Protein AF-0000000065861671 (afdb_homodimer)

InterPro domains:
  IPR000701 Succinate dehydrogenase/fumarate reductase type B, transmembrane subunit [PF01127] (10-121)
  IPR014314 Succinate dehydrogenase, cytochrome b556 subunit [PIRSF000178] (5-124)
  IPR014314 Succinate dehydrogenase, cytochrome b556 subunit [PTHR10978] (10-122)
  IPR014314 Succinate dehydrogenase, cytochrome b556 subunit [TIGR02970] (10-124)
  IPR014314 Succinate dehydrogenase, cytochrome b556 subunit [cd03499] (12-124)
  IPR018495 Succinate dehydrogenase, cytochrome b subunit, conserved site [PS01001] (83-96)
  IPR034804 Fumarate reductase/succinate dehydrogenase, transmembrane subunit [G3DSA:1.20.1300.10] (5-124)
  IPR034804 Fumarate reductase/succinate dehydrogenase, transmembrane subunit [SSF81343] (6-124)

Foldseek 3Di:
DPVPVPVVPPPPPPDPPVPPPPPQLLVVLVVLLVVLVVVLVVVVVVVVVLVVVCVVPVVSVVCCVDPVNVVVVLVSQLSVQLNVLVVVVVVCVVVPPQPPSVSSNVSSVCSVVVSVVVSVVVVD/DPVPVVVVPPPPPPDPPVPPPPPQLLVVLVVLLVVLVVVLVVVVVVVVVLVVVCVVPVVSVVCCVDPVNVVVVLVSQLSVQLNVLVVVVVVCVVVPPQPPSVSSNVSSVCSVVVSVVVSVVVVD

Solvent-accessible surface area (backbone atoms only — not comparable to full-atom values): 13747 Å² total; per-residue (Å²): 132,74,77,65,68,63,67,65,64,66,62,54,78,71,70,74,77,71,62,73,78,61,78,48,66,57,59,56,51,51,52,51,40,36,51,41,49,42,50,45,54,54,53,50,51,50,49,54,50,50,55,58,52,27,68,79,38,65,67,56,58,54,49,58,72,38,66,70,50,41,51,49,52,51,51,50,43,30,44,51,37,32,42,40,43,44,24,52,54,48,50,41,43,74,74,73,41,59,78,49,68,68,47,39,53,52,53,44,49,48,27,58,53,49,15,52,50,52,34,51,59,70,75,103,132,75,75,67,70,64,67,65,64,67,63,54,78,70,68,73,77,73,62,74,77,62,77,48,67,59,59,55,52,51,52,50,40,36,52,40,48,40,52,45,53,55,52,48,52,50,48,53,50,50,56,58,51,27,68,79,38,64,68,56,58,54,49,59,72,37,67,70,49,41,51,49,49,51,51,50,44,30,45,52,36,32,42,39,42,46,23,53,53,49,50,41,43,74,73,73,41,58,79,49,71,68,46,40,52,51,53,45,48,47,25,58,54,49,14,52,51,52,34,52,58,71,74,103

Radius of gyration: 26.64 Å; Cα contacts (8 Å, |Δi|>4): 165; chains: 2; bounding box: 55×93×55 Å

Structure (mmCIF, N/CA/C/O backbone):
data_AF-0000000065861671-model_v1
#
loop_
_entity.id
_entity.type
_entity.pdbx_description
1 polymer 'Succinate dehydrogenase cytochrome b556 subunit'
#
loop_
_atom_site.group_PDB
_atom_site.id
_atom_site.type_symbol
_atom_site.label_atom_id
_atom_site.label_alt_id
_atom_site.label_comp_id
_atom_site.label_asym_id
_atom_site.label_entity_id
_atom_site.label_seq_id
_atom_site.pdbx_PDB_ins_code
_atom_site.Cartn_x
_atom_site.Cartn_y
_atom_site.Cartn_z
_atom_site.occupancy
_atom_site.B_iso_or_equiv
_atom_site.auth_seq_id
_atom_site.auth_comp_id
_atom_site.auth_asym_id
_atom_site.auth_atom_id
_atom_site.pdbx_PDB_model_num
ATOM 1 N N . MET A 1 1 ? -32.062 54.406 36.469 1 36.62 1 MET A N 1
ATOM 2 C CA . MET A 1 1 ? -31.094 54.5 35.375 1 36.62 1 MET A CA 1
ATOM 3 C C . MET A 1 1 ? -30.188 53.25 35.344 1 36.62 1 MET A C 1
ATOM 5 O O . MET A 1 1 ? -29.203 53.219 34.625 1 36.62 1 MET A O 1
ATOM 9 N N . THR A 1 2 ? -30.25 52.406 36.438 1 45.25 2 THR A N 1
ATOM 10 C CA . THR A 1 2 ? -29.234 51.406 36.719 1 45.25 2 THR A CA 1
ATOM 11 C C . THR A 1 2 ? -29.484 50.125 35.906 1 45.25 2 THR A C 1
ATOM 13 O O . THR A 1 2 ? -28.719 49.188 36 1 45.25 2 THR A O 1
ATOM 16 N N . LYS A 1 3 ? -30.75 49.906 35.406 1 50.34 3 LYS A N 1
ATOM 17 C CA . LYS A 1 3 ? -31.062 48.594 34.812 1 50.34 3 LYS A CA 1
ATOM 18 C C . LYS A 1 3 ? -30.328 48.438 33.469 1 50.34 3 LYS A C 1
ATOM 20 O O . LYS A 1 3 ? -30.422 47.375 32.812 1 50.34 3 LYS A O 1
ATOM 25 N N . THR A 1 4 ? -29.797 49.562 32.875 1 48.62 4 THR A N 1
ATOM 26 C CA . THR A 1 4 ? -29.391 49.438 31.484 1 48.62 4 THR A CA 1
ATOM 27 C C . THR A 1 4 ? -28.047 48.719 31.391 1 48.62 4 THR A C 1
ATOM 29 O O . THR A 1 4 ? -27.656 48.25 30.312 1 48.62 4 THR A O 1
ATOM 32 N N . LYS A 1 5 ? -27.141 48.875 32.438 1 48.44 5 LYS A N 1
ATOM 33 C CA . LYS A 1 5 ? -25.781 48.375 32.281 1 48.44 5 LYS A CA 1
ATOM 34 C C . LYS A 1 5 ? -25.75 46.844 32.406 1 48.44 5 LYS A C 1
ATOM 36 O O . LYS A 1 5 ? -24.719 46.219 32.125 1 48.44 5 LYS A O 1
ATOM 41 N N . GLN A 1 6 ? -26.719 46.25 33.156 1 48.09 6 GLN A N 1
ATOM 42 C CA . GLN A 1 6 ? -26.562 44.844 33.438 1 48.09 6 GLN A CA 1
ATOM 43 C C . GLN A 1 6 ? -26.812 44 32.188 1 48.09 6 GLN A C 1
ATOM 45 O O . GLN A 1 6 ? -26.297 42.875 32.094 1 48.09 6 GLN A O 1
ATOM 50 N N . GLU A 1 7 ? -27.703 44.469 31.281 1 46.22 7 GLU A N 1
ATOM 51 C CA . GLU A 1 7 ? -28.109 43.562 30.188 1 46.22 7 GLU A CA 1
ATOM 52 C C . GLU A 1 7 ? -27 43.406 29.172 1 46.22 7 GLU A C 1
ATOM 54 O O . GLU A 1 7 ? -27.078 42.531 28.281 1 46.22 7 GLU A O 1
ATOM 59 N N . ILE A 1 8 ? -26.094 44.406 29.094 1 43.69 8 ILE A N 1
ATOM 60 C CA . ILE A 1 8 ? -25.109 44.312 28.031 1 43.69 8 ILE A CA 1
ATOM 61 C C . ILE A 1 8 ? -24.141 43.188 28.328 1 43.69 8 ILE A C 1
ATOM 63 O O . ILE A 1 8 ? -23.422 42.719 27.422 1 43.69 8 ILE A O 1
ATOM 67 N N . TYR A 1 9 ? -23.844 43 29.656 1 45.91 9 TYR A N 1
ATOM 68 C CA . TYR A 1 9 ? -22.719 42.094 29.891 1 45.91 9 TYR A CA 1
ATOM 69 C C . TYR A 1 9 ? -23.047 40.688 29.453 1 45.91 9 TYR A C 1
ATOM 71 O O . TYR A 1 9 ? -22.141 39.875 29.281 1 45.91 9 TYR 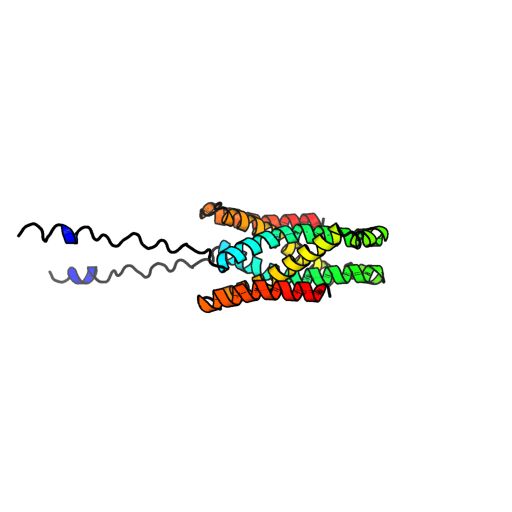A O 1
ATOM 79 N N . ASN A 1 10 ? -24.297 40.344 29.734 1 40.53 10 ASN A N 1
ATOM 80 C CA . ASN A 1 10 ? -24.406 38.875 29.656 1 40.53 10 ASN A CA 1
ATOM 81 C C . ASN A 1 10 ? -24.281 38.375 28.219 1 40.53 10 ASN A C 1
ATOM 83 O O . ASN A 1 10 ? -24.625 37.25 27.922 1 40.53 10 ASN A O 1
ATOM 87 N N . LYS A 1 11 ? -24.516 39.281 27.297 1 41.19 11 LYS A N 1
ATOM 88 C CA . LYS A 1 11 ? -24.547 38.594 26.016 1 41.19 11 LYS A CA 1
ATOM 89 C C . LYS A 1 11 ? -23.156 38.031 25.656 1 41.19 11 LYS A C 1
ATOM 91 O O . LYS A 1 11 ? -22.375 38.719 25 1 41.19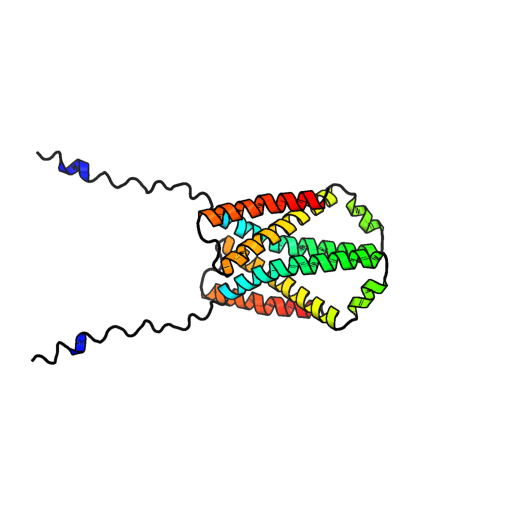 11 LYS A O 1
ATOM 96 N N . ARG A 1 12 ? -22.5 37.406 26.641 1 42.94 12 ARG A N 1
ATOM 97 C CA . ARG A 1 12 ? -21.328 36.719 26.109 1 42.94 12 ARG A CA 1
ATOM 98 C C . ARG A 1 12 ? -21.656 36 24.812 1 42.94 12 ARG A C 1
ATOM 100 O O . ARG A 1 12 ? -22.75 35.438 24.672 1 42.94 12 ARG A O 1
ATOM 107 N N . PRO A 1 13 ? -21.156 36.5 23.672 1 44.03 13 PRO A N 1
ATOM 108 C CA . PRO A 1 13 ? -21.406 35.656 22.484 1 44.03 13 PRO A CA 1
ATOM 109 C C . PRO A 1 13 ? -21.562 34.188 22.812 1 44.03 13 PRO A C 1
ATOM 111 O O . PRO A 1 13 ? -20.969 33.688 23.781 1 44.03 13 PRO A O 1
ATOM 114 N N . THR A 1 14 ? -22.828 33.594 22.828 1 40.28 14 THR A N 1
ATOM 115 C CA . THR A 1 14 ? -23.031 32.156 22.875 1 40.28 14 THR A CA 1
ATOM 116 C C . THR A 1 14 ? -21.812 31.422 22.344 1 40.28 14 THR A C 1
ATOM 118 O O . THR A 1 14 ? -20.984 32 21.625 1 40.28 14 THR A O 1
ATOM 121 N N . SER A 1 15 ? -21.453 30.312 23.062 1 40.16 15 SER A N 1
ATOM 122 C CA . SER A 1 15 ? -20.438 29.312 22.75 1 40.16 15 SER A CA 1
ATOM 123 C C . SER A 1 15 ? -20.25 29.156 21.25 1 40.16 15 SER A C 1
ATOM 125 O O . SER A 1 15 ? -21.188 29.344 20.484 1 40.16 15 SER A O 1
ATOM 127 N N . PRO A 1 16 ? -19.156 29.594 20.703 1 43.06 16 PRO A N 1
ATOM 128 C CA . PRO A 1 16 ? -19 29.188 19.312 1 43.06 16 PRO A CA 1
ATOM 129 C C . PRO A 1 16 ? -19.844 27.969 18.938 1 43.06 16 PRO A C 1
ATOM 131 O O . PRO A 1 16 ? -19.984 27.062 19.75 1 43.06 16 PRO A O 1
ATOM 134 N N . HIS A 1 17 ? -21.141 28.062 18.516 1 43.12 17 HIS A N 1
ATOM 135 C CA . HIS A 1 17 ? -21.766 26.922 17.891 1 43.12 17 HIS A CA 1
ATOM 136 C C . HIS A 1 17 ? -20.734 25.844 17.531 1 43.12 17 HIS A C 1
ATOM 138 O O . HIS A 1 17 ? -19.797 26.109 16.781 1 43.12 17 HIS A O 1
ATOM 144 N N . LEU A 1 18 ? -20.188 25.141 18.484 1 37.81 18 LEU A N 1
ATOM 145 C CA . LEU A 1 18 ? -19.484 23.906 18.219 1 37.81 18 LEU A CA 1
ATOM 146 C C . LEU A 1 18 ? -19.969 23.266 16.922 1 37.81 18 LEU A C 1
ATOM 148 O O . LEU A 1 18 ? -21.031 22.641 16.906 1 37.81 18 LEU A O 1
ATOM 152 N N . THR A 1 19 ? -20.234 23.984 15.891 1 38.94 19 THR A N 1
ATOM 153 C CA . THR A 1 19 ? -20.438 23.25 14.648 1 38.94 19 THR A CA 1
ATOM 154 C C . THR A 1 19 ? -19.828 21.859 14.727 1 38.94 19 THR A C 1
ATOM 156 O O . THR A 1 19 ? -18.672 21.719 15.141 1 38.94 19 THR A O 1
ATOM 159 N N . ILE A 1 20 ? -20.562 20.797 15 1 42.22 20 ILE A N 1
ATOM 160 C CA . ILE A 1 20 ? -20.234 19.391 14.859 1 42.22 20 ILE A CA 1
ATOM 161 C C . ILE A 1 20 ? -18.953 19.25 14.023 1 42.22 20 ILE A C 1
ATOM 163 O O . ILE A 1 20 ? -18.922 19.641 12.852 1 42.22 20 ILE A O 1
ATOM 167 N N . TYR A 1 21 ? -17.891 19.5 14.539 1 41.78 21 TYR A N 1
ATOM 168 C CA . TYR A 1 21 ? -16.672 19.094 13.852 1 41.78 21 TYR A CA 1
ATOM 169 C C . TYR A 1 21 ? -16.922 17.875 12.969 1 41.78 21 TYR A C 1
ATOM 171 O O . TYR A 1 21 ? -17.188 16.781 13.469 1 41.78 21 TYR A O 1
ATOM 179 N N . LYS A 1 22 ? -17.812 17.875 12.039 1 48.56 22 LYS A N 1
ATOM 180 C CA . LYS A 1 22 ? -17.906 16.844 11.016 1 48.56 22 LYS A CA 1
ATOM 181 C C . LYS A 1 22 ? -16.516 16.406 10.531 1 48.56 22 LYS A C 1
ATOM 183 O O . LYS A 1 22 ? -15.719 17.25 10.109 1 48.56 22 LYS A O 1
ATOM 188 N N . PRO A 1 23 ? -16.125 15.305 11.117 1 58.25 23 PRO A N 1
ATOM 189 C CA . PRO A 1 23 ? -14.852 14.844 10.562 1 58.25 23 PRO A CA 1
ATOM 190 C C . PRO A 1 23 ? -14.703 15.172 9.078 1 58.25 23 PRO A C 1
ATOM 192 O O . PRO A 1 23 ? -15.672 15.07 8.32 1 58.25 23 PRO A O 1
ATOM 195 N N . GLN A 1 24 ? -13.711 15.953 8.805 1 76.94 24 GLN A N 1
ATOM 196 C CA . GLN A 1 24 ? -13.398 16.281 7.418 1 76.94 24 GLN A CA 1
ATOM 197 C C . GLN A 1 24 ? -13.133 15.016 6.605 1 76.94 24 GLN A C 1
ATOM 199 O O . GLN A 1 24 ? -12.492 14.086 7.09 1 76.94 24 GLN A O 1
ATOM 204 N N . ILE A 1 25 ? -13.977 14.82 5.668 1 82.88 25 ILE A N 1
ATOM 205 C CA . ILE A 1 25 ? -13.82 13.68 4.766 1 82.88 25 ILE A CA 1
ATOM 206 C C . ILE A 1 25 ? -12.336 13.406 4.539 1 82.88 25 ILE A C 1
ATOM 208 O O . ILE A 1 25 ? -11.922 12.25 4.445 1 82.88 25 ILE A O 1
ATOM 212 N N . SER A 1 26 ? -11.516 14.398 4.613 1 87.62 26 SER A N 1
ATOM 213 C CA . SER A 1 26 ? -10.094 14.242 4.324 1 87.62 26 SER A CA 1
ATOM 214 C C . SER A 1 26 ? -9.383 13.484 5.438 1 87.62 26 SER A C 1
ATOM 216 O O . SER A 1 26 ? -8.547 12.617 5.172 1 87.62 26 SER A O 1
ATOM 218 N N . SER A 1 27 ? -9.734 13.82 6.695 1 88.75 27 SER A N 1
ATOM 219 C CA . SER A 1 27 ? -9.078 13.148 7.812 1 88.75 27 SER A CA 1
ATOM 220 C C . SER A 1 27 ? -9.445 11.672 7.863 1 88.75 27 SER A C 1
ATOM 222 O O . SER A 1 27 ? -8.578 10.82 8.102 1 88.75 27 SER A O 1
ATOM 224 N N . THR A 1 28 ? -10.68 11.398 7.617 1 92.56 28 THR A N 1
ATOM 225 C CA . THR A 1 28 ? -11.141 10.016 7.621 1 92.56 28 THR A CA 1
ATOM 226 C C . THR A 1 28 ? -10.461 9.211 6.516 1 92.56 28 THR A C 1
ATOM 228 O O . THR A 1 28 ? -9.984 8.102 6.75 1 92.56 28 THR A O 1
ATOM 231 N N . LEU A 1 29 ? -10.398 9.75 5.367 1 95.31 29 LEU A N 1
ATOM 232 C CA . LEU A 1 29 ? -9.781 9.07 4.234 1 95.31 29 LEU A CA 1
ATOM 233 C C . LEU A 1 29 ? -8.297 8.836 4.48 1 95.31 29 LEU A C 1
ATOM 235 O O . LEU A 1 29 ? -7.758 7.793 4.094 1 95.31 29 LEU A O 1
ATOM 239 N N . SER A 1 30 ? -7.66 9.758 5.145 1 94.44 30 SER A N 1
ATOM 240 C CA . SER A 1 30 ? -6.23 9.633 5.426 1 94.44 30 SER A CA 1
ATOM 241 C C . SER A 1 30 ? -5.957 8.508 6.418 1 94.44 30 SER A C 1
ATOM 243 O O . SER A 1 30 ? -5.012 7.738 6.25 1 94.44 30 SER A O 1
ATOM 245 N N . ILE A 1 31 ? -6.77 8.391 7.406 1 94.38 31 ILE A N 1
ATOM 246 C CA . ILE A 1 31 ? -6.633 7.324 8.398 1 94.38 31 ILE A CA 1
ATOM 247 C C . ILE A 1 31 ? -6.879 5.969 7.738 1 94.38 31 ILE A C 1
ATOM 249 O O . ILE A 1 31 ? -6.105 5.031 7.926 1 94.38 31 ILE A O 1
ATOM 253 N N . LEU A 1 32 ? -7.887 5.895 6.992 1 96.5 32 LEU A N 1
ATOM 254 C CA . LEU A 1 32 ? -8.219 4.652 6.297 1 96.5 32 LEU A CA 1
ATOM 255 C C . LEU A 1 32 ? -7.121 4.281 5.305 1 96.5 32 LEU A C 1
ATOM 257 O O . LEU A 1 32 ? -6.848 3.1 5.086 1 96.5 32 LEU A O 1
ATOM 261 N N . TYR A 1 33 ? -6.496 5.258 4.672 1 97.12 33 TYR A N 1
ATOM 262 C CA . TYR A 1 33 ? -5.387 5.023 3.756 1 97.12 33 TYR A CA 1
ATOM 263 C C . TYR A 1 33 ? -4.238 4.312 4.457 1 97.12 33 TYR A C 1
ATOM 265 O O . TYR A 1 33 ? -3.727 3.303 3.963 1 97.12 33 TYR A O 1
ATOM 273 N N . ARG A 1 34 ? -3.955 4.816 5.637 1 97 34 ARG A N 1
ATOM 274 C CA . ARG A 1 34 ? -2.867 4.219 6.41 1 97 34 ARG A CA 1
ATOM 275 C C . ARG A 1 34 ? -3.242 2.824 6.895 1 97 34 ARG A C 1
ATOM 277 O O . ARG A 1 34 ? -2.42 1.906 6.852 1 97 34 ARG A O 1
ATOM 284 N N . MET A 1 35 ? -4.453 2.631 7.309 1 97.12 35 MET A N 1
ATOM 285 C CA . MET A 1 35 ? -4.922 1.328 7.773 1 97.12 35 MET A CA 1
ATOM 286 C C . MET A 1 35 ? -4.941 0.317 6.629 1 97.12 35 MET A C 1
ATOM 288 O O . MET A 1 35 ? -4.512 -0.826 6.801 1 97.12 35 MET A O 1
ATOM 292 N N . THR A 1 36 ? -5.414 0.777 5.504 1 97.88 36 THR A N 1
ATOM 293 C CA . THR A 1 36 ? -5.445 -0.135 4.367 1 97.88 36 THR A CA 1
ATOM 294 C C . THR A 1 36 ? -4.031 -0.457 3.893 1 97.88 36 THR A C 1
ATOM 296 O O . THR A 1 36 ? -3.766 -1.565 3.422 1 97.88 36 THR A O 1
ATOM 299 N N . GLY A 1 37 ? -3.164 0.536 4.051 1 97.88 37 GLY A N 1
ATOM 300 C CA . GLY A 1 37 ? -1.78 0.252 3.711 1 97.88 37 GLY A CA 1
ATOM 301 C C . GLY A 1 37 ? -1.195 -0.903 4.504 1 97.88 37 GLY A C 1
ATOM 302 O O . GLY A 1 37 ? -0.62 -1.828 3.928 1 97.88 37 GLY A O 1
ATOM 303 N N . VAL A 1 38 ? -1.394 -0.899 5.762 1 98.19 38 VAL A N 1
ATOM 304 C CA . VAL A 1 38 ? -0.873 -1.951 6.629 1 98.19 38 VAL A CA 1
ATOM 305 C C . VAL A 1 38 ? -1.611 -3.26 6.355 1 98.19 38 VAL A C 1
ATOM 307 O O . VAL A 1 38 ? -0.991 -4.32 6.242 1 98.19 38 VAL A O 1
ATOM 310 N N . ALA A 1 39 ? -2.883 -3.219 6.266 1 98.25 39 ALA A N 1
ATOM 311 C CA . ALA A 1 39 ? -3.678 -4.41 5.977 1 98.25 39 ALA A CA 1
ATOM 312 C C . ALA A 1 39 ? -3.268 -5.039 4.648 1 98.25 39 ALA A C 1
ATOM 314 O O . ALA A 1 39 ? -3.16 -6.262 4.543 1 98.25 39 ALA A O 1
ATOM 315 N N . LEU A 1 40 ? -3.043 -4.227 3.646 1 98.69 40 LEU A N 1
ATOM 316 C CA . LEU A 1 40 ? -2.68 -4.711 2.318 1 98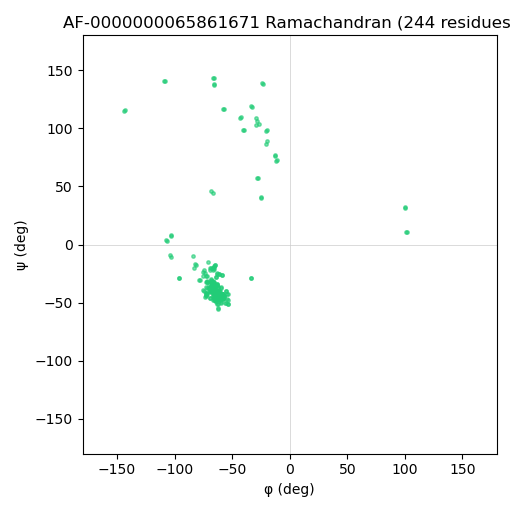.69 40 LEU A CA 1
ATOM 317 C C . LEU A 1 40 ? -1.307 -5.375 2.34 1 98.69 40 LEU A C 1
ATOM 319 O O . LEU A 1 40 ? -1.059 -6.32 1.587 1 98.69 40 LEU A O 1
ATOM 323 N N . PHE A 1 41 ? -0.45 -4.883 3.186 1 98.62 41 PHE A N 1
ATOM 324 C CA . PHE A 1 41 ? 0.834 -5.559 3.318 1 98.62 41 PHE A CA 1
ATOM 325 C C . PHE A 1 41 ? 0.637 -7.043 3.619 1 98.62 41 PHE A C 1
ATOM 327 O O . PHE A 1 41 ? 1.19 -7.898 2.928 1 98.62 41 PHE A O 1
ATOM 334 N N . PHE A 1 42 ? -0.147 -7.332 4.582 1 98.5 42 PHE A N 1
ATOM 335 C CA . PHE A 1 42 ? -0.34 -8.711 5 1 98.5 42 PHE A CA 1
ATOM 336 C C . PHE A 1 42 ? -1.185 -9.477 3.986 1 98.5 42 PHE A C 1
ATOM 338 O O . PHE A 1 42 ? -0.854 -10.602 3.615 1 98.5 42 PHE A O 1
ATOM 345 N N . ALA A 1 43 ? -2.221 -8.875 3.525 1 98.62 43 ALA A N 1
ATOM 346 C CA . ALA A 1 43 ? -3.131 -9.539 2.596 1 98.62 43 ALA A CA 1
ATOM 347 C C . ALA A 1 43 ? -2.412 -9.922 1.306 1 98.62 43 ALA A C 1
ATOM 349 O O . ALA A 1 43 ? -2.572 -11.039 0.811 1 98.62 43 ALA A O 1
ATOM 350 N N . VAL A 1 44 ? -1.66 -9.008 0.765 1 98.25 44 VAL A N 1
ATOM 351 C CA . VAL A 1 44 ? -0.968 -9.25 -0.497 1 98.25 44 VAL A CA 1
ATOM 352 C C . VAL A 1 44 ? 0.155 -10.266 -0.287 1 98.25 44 VAL A C 1
ATOM 354 O O . VAL A 1 44 ? 0.402 -11.109 -1.146 1 98.25 44 VAL A O 1
ATOM 357 N N . SER A 1 45 ? 0.837 -10.195 0.838 1 98.25 45 SER A N 1
ATOM 358 C CA . SER A 1 45 ? 1.853 -11.203 1.143 1 98.25 45 SER A CA 1
ATOM 359 C C . SER A 1 45 ? 1.254 -12.602 1.171 1 98.25 45 SER A C 1
ATOM 361 O O . SER A 1 45 ? 1.835 -13.539 0.624 1 98.25 45 SER A O 1
ATOM 363 N N . ILE A 1 46 ? 0.1 -12.711 1.772 1 97.94 46 ILE A N 1
ATOM 364 C CA . ILE A 1 46 ? -0.593 -13.992 1.838 1 97.94 46 ILE A CA 1
ATOM 365 C C . ILE A 1 46 ? -1.013 -14.43 0.435 1 97.94 46 ILE A C 1
ATOM 367 O O . ILE A 1 46 ? -0.876 -15.602 0.073 1 97.94 46 ILE A O 1
ATOM 371 N N . LEU A 1 47 ? -1.449 -13.531 -0.377 1 97.06 47 LEU A N 1
ATOM 372 C CA . LEU A 1 47 ? -1.876 -13.82 -1.741 1 97.06 47 LEU A CA 1
ATOM 373 C C . LEU A 1 47 ? -0.708 -14.328 -2.578 1 97.06 47 LEU A C 1
ATOM 375 O O . LEU A 1 47 ? -0.841 -15.32 -3.305 1 97.06 47 LEU A O 1
ATOM 379 N N . VAL A 1 48 ? 0.404 -13.633 -2.453 1 96.38 48 VAL A N 1
ATOM 380 C CA . VAL A 1 48 ? 1.594 -14.023 -3.203 1 96.38 48 VAL A CA 1
ATOM 381 C C . VAL A 1 48 ? 2.043 -15.422 -2.777 1 96.38 48 VAL A C 1
ATOM 383 O O . VAL A 1 48 ? 2.346 -16.266 -3.621 1 96.38 48 VAL A O 1
ATOM 386 N N . TRP A 1 49 ? 1.992 -15.648 -1.47 1 95.81 49 TRP A N 1
ATOM 387 C CA . TRP A 1 49 ? 2.344 -16.969 -0.949 1 95.81 49 TRP A CA 1
ATOM 388 C C . TRP A 1 49 ? 1.383 -18.031 -1.466 1 95.81 49 TRP A C 1
ATOM 390 O O . TRP A 1 49 ? 1.807 -19.109 -1.869 1 95.81 49 TRP A O 1
ATOM 400 N N . TRP A 1 50 ? 0.19 -17.688 -1.448 1 95.94 50 TRP A N 1
ATOM 401 C CA . TRP A 1 50 ? -0.855 -18.578 -1.936 1 95.94 50 TRP A CA 1
ATOM 402 C C . TRP A 1 50 ? -0.634 -18.922 -3.404 1 95.94 50 TRP A C 1
ATOM 404 O O . TRP A 1 50 ? -0.743 -20.094 -3.797 1 95.94 50 TRP A O 1
ATOM 414 N N . LEU A 1 51 ? -0.298 -18.031 -4.227 1 93.94 51 LEU A N 1
ATOM 415 C CA . LEU A 1 51 ? -0.068 -18.234 -5.652 1 93.94 51 LEU A CA 1
ATOM 416 C C . LEU A 1 51 ? 1.184 -19.078 -5.879 1 93.94 51 LEU A C 1
ATOM 418 O O . LEU A 1 51 ? 1.21 -19.938 -6.766 1 93.94 51 LEU A O 1
ATOM 422 N N . ILE A 1 52 ? 2.158 -18.859 -5.027 1 91.69 52 ILE A N 1
ATOM 423 C CA . ILE A 1 52 ? 3.375 -19.656 -5.133 1 91.69 52 ILE A CA 1
ATOM 424 C C . ILE A 1 52 ? 3.066 -21.125 -4.793 1 91.69 52 ILE A C 1
ATOM 426 O O . ILE A 1 52 ? 3.486 -22.031 -5.508 1 91.69 52 ILE A O 1
ATOM 430 N N . LEU A 1 53 ? 2.312 -21.344 -3.754 1 92.56 53 LEU A N 1
ATOM 431 C CA . LEU A 1 53 ? 1.939 -22.703 -3.342 1 92.56 53 LEU A CA 1
ATOM 432 C C . LEU A 1 53 ? 1.104 -23.391 -4.418 1 92.56 53 LEU A C 1
ATOM 434 O O . LEU A 1 53 ? 1.189 -24.609 -4.594 1 92.56 53 LEU A O 1
ATOM 438 N N . SER A 1 54 ? 0.328 -22.656 -5.094 1 91.44 54 SER A N 1
ATOM 439 C CA . SER A 1 54 ? -0.573 -23.219 -6.098 1 91.44 54 SER A CA 1
ATOM 440 C C . SER A 1 54 ? 0.203 -23.797 -7.273 1 91.44 54 SER A C 1
ATOM 442 O O . SER A 1 54 ? -0.344 -24.578 -8.062 1 91.44 54 SER A O 1
ATOM 444 N N . LYS A 1 55 ? 1.398 -23.406 -7.457 1 86.06 55 LYS A N 1
ATOM 445 C CA . LYS A 1 55 ? 2.25 -23.984 -8.492 1 86.06 55 LYS A CA 1
ATOM 446 C C . LYS A 1 55 ? 2.531 -25.453 -8.219 1 86.06 55 LYS A C 1
ATOM 448 O O . LYS A 1 55 ? 2.707 -26.25 -9.148 1 86.06 55 LYS A O 1
ATOM 453 N N . TYR A 1 56 ? 2.512 -25.797 -6.98 1 87.44 56 TYR A N 1
ATOM 454 C CA . TYR A 1 56 ? 2.867 -27.156 -6.586 1 87.44 56 TYR A CA 1
ATOM 455 C C . TYR A 1 56 ? 1.621 -28.016 -6.426 1 87.44 56 TYR A C 1
ATOM 457 O O . TYR A 1 56 ? 1.688 -29.234 -6.551 1 87.44 56 TYR A O 1
ATOM 465 N N . ASP A 1 57 ? 0.541 -27.422 -6.078 1 90 5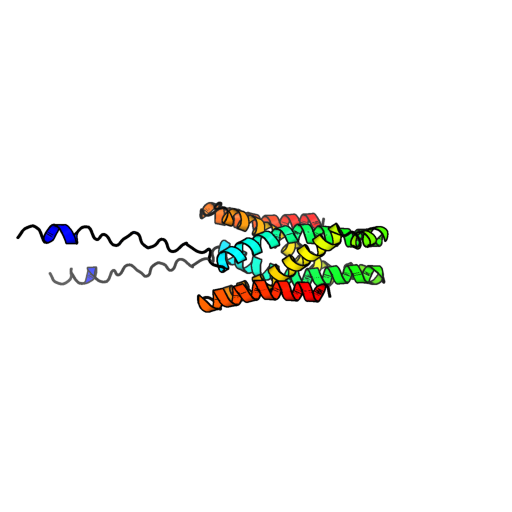7 ASP A N 1
ATOM 466 C CA . ASP A 1 57 ? -0.716 -28.141 -5.879 1 90 57 ASP A CA 1
ATOM 467 C C . ASP A 1 57 ? -1.904 -27.312 -6.348 1 90 57 ASP A C 1
ATOM 469 O O . ASP A 1 57 ? -2.246 -26.297 -5.723 1 90 57 ASP A O 1
ATOM 473 N N . ASN A 1 58 ? -2.6 -27.734 -7.336 1 86.31 58 ASN A N 1
ATOM 474 C CA . ASN A 1 58 ? -3.711 -27.016 -7.949 1 86.31 58 ASN A CA 1
ATOM 475 C C . ASN A 1 58 ? -4.891 -26.875 -6.992 1 86.31 58 ASN A C 1
ATOM 477 O O . ASN A 1 58 ? -5.785 -26.062 -7.211 1 86.31 58 ASN A O 1
ATOM 481 N N . ASN A 1 59 ? -4.871 -27.703 -6.016 1 89.5 59 ASN A N 1
ATOM 482 C CA . ASN A 1 59 ? -5.965 -27.641 -5.051 1 89.5 59 ASN A CA 1
ATOM 483 C C . ASN A 1 59 ? -6.023 -26.281 -4.352 1 89.5 59 ASN A C 1
ATOM 485 O O . ASN A 1 59 ? -7.09 -25.844 -3.914 1 89.5 59 ASN A O 1
ATOM 489 N N . TYR A 1 60 ? -4.891 -25.656 -4.305 1 89.25 60 TYR A N 1
ATOM 490 C CA . TYR A 1 60 ? -4.848 -24.359 -3.66 1 89.25 60 TYR A CA 1
ATOM 491 C C . TYR A 1 60 ? -5.676 -23.344 -4.441 1 89.25 60 TYR A C 1
ATOM 493 O O . TYR A 1 60 ? -6.293 -22.453 -3.852 1 89.25 60 TYR A O 1
ATOM 501 N N . LEU A 1 61 ? -5.746 -23.469 -5.727 1 87.81 61 LEU A N 1
ATOM 502 C CA . LEU A 1 61 ? -6.508 -22.531 -6.535 1 87.81 61 LEU A CA 1
ATOM 503 C C . LEU A 1 61 ? -8.008 -22.734 -6.34 1 87.81 61 LEU A C 1
ATOM 505 O O . LEU A 1 61 ? -8.789 -21.797 -6.512 1 87.81 61 LEU A O 1
ATOM 509 N N . GLN A 1 62 ? -8.352 -23.938 -6.004 1 90.31 62 GLN A N 1
ATOM 510 C CA . GLN A 1 62 ? -9.766 -24.25 -5.797 1 90.31 62 GLN A CA 1
ATOM 511 C C . GLN A 1 62 ? -10.32 -23.516 -4.586 1 90.31 62 GLN A C 1
ATOM 513 O O . GLN A 1 62 ? -11.531 -23.312 -4.48 1 90.31 62 GLN A O 1
ATOM 518 N N . LEU A 1 63 ? -9.453 -23.109 -3.693 1 90.81 63 LEU A N 1
ATOM 519 C CA . LEU A 1 63 ? -9.852 -22.344 -2.521 1 90.81 63 LEU A CA 1
ATOM 520 C C . LEU A 1 63 ? -10.555 -21.047 -2.932 1 90.81 63 LEU A C 1
ATOM 522 O O . LEU A 1 63 ? -11.375 -20.516 -2.182 1 90.81 63 LEU A O 1
ATOM 526 N N . ALA A 1 64 ? -10.25 -20.547 -4.105 1 90.69 64 ALA A N 1
ATOM 527 C CA . ALA A 1 64 ? -10.836 -19.297 -4.594 1 90.69 64 ALA A CA 1
ATOM 528 C C . ALA A 1 64 ? -12.336 -19.438 -4.809 1 90.69 64 ALA A C 1
ATOM 530 O O . ALA A 1 64 ? -13.055 -18.438 -4.926 1 90.69 64 ALA A O 1
ATOM 531 N N . GLU A 1 65 ? -12.797 -20.688 -4.891 1 92.12 65 GLU A N 1
ATOM 532 C CA . GLU A 1 65 ? -14.211 -20.953 -5.121 1 92.12 65 GLU A CA 1
ATOM 533 C C . GLU A 1 65 ? -15.016 -20.859 -3.822 1 92.12 65 GLU A C 1
ATOM 535 O O . GLU A 1 65 ? -16.234 -20.766 -3.848 1 92.12 65 GLU A O 1
ATOM 540 N N . CYS A 1 66 ? -14.32 -20.922 -2.76 1 95.5 66 CYS A N 1
ATOM 541 C CA . CYS A 1 66 ? -14.961 -20.781 -1.458 1 95.5 66 CYS A CA 1
ATOM 542 C C . CYS A 1 66 ? -15.523 -19.375 -1.283 1 95.5 66 CYS A C 1
ATOM 544 O O . CYS A 1 66 ? -14.852 -18.391 -1.577 1 95.5 66 CYS A O 1
ATOM 546 N N . CYS A 1 67 ? -16.688 -19.266 -0.747 1 96.44 67 CYS A N 1
ATOM 547 C CA . CYS A 1 67 ? -17.406 -18 -0.624 1 96.44 67 CYS A CA 1
ATOM 548 C C . CYS A 1 67 ? -16.641 -17.016 0.254 1 96.44 67 CYS A C 1
ATOM 550 O O . CYS A 1 67 ? -16.5 -15.844 -0.101 1 96.44 67 CYS A O 1
ATOM 552 N N . ILE A 1 68 ? -16.125 -17.5 1.307 1 97.12 68 ILE A N 1
ATOM 553 C CA . ILE A 1 68 ? -15.43 -16.641 2.254 1 97.12 68 ILE A CA 1
ATOM 554 C C . ILE A 1 68 ? -14.172 -16.062 1.601 1 97.12 68 ILE A C 1
ATOM 556 O O . ILE A 1 68 ? -13.828 -14.898 1.806 1 97.12 68 ILE A O 1
ATOM 560 N N . ILE A 1 69 ? -13.484 -16.922 0.86 1 97.06 69 ILE A N 1
ATOM 561 C CA . ILE A 1 69 ? -12.266 -16.469 0.196 1 97.06 69 ILE A CA 1
ATOM 562 C C . ILE A 1 69 ? -12.602 -15.453 -0.884 1 97.06 69 ILE A C 1
ATOM 564 O O . ILE A 1 69 ? -11.891 -14.461 -1.053 1 97.06 69 ILE A O 1
ATOM 568 N N . LYS A 1 70 ? -13.719 -15.633 -1.581 1 96.88 70 LYS A N 1
ATOM 569 C CA . LYS A 1 70 ? -14.156 -14.68 -2.6 1 96.88 70 LYS A CA 1
ATOM 570 C C . LYS A 1 70 ? -14.469 -13.32 -1.982 1 96.88 70 LYS A C 1
ATOM 572 O O . LYS A 1 70 ? -14.094 -12.281 -2.535 1 96.88 70 LYS A O 1
ATOM 577 N N . ILE A 1 71 ? -15.086 -13.32 -0.901 1 97.69 71 ILE A N 1
ATOM 578 C CA . ILE A 1 71 ? -15.414 -12.086 -0.199 1 97.69 71 ILE A CA 1
ATOM 579 C C . ILE A 1 71 ? -14.133 -11.375 0.227 1 97.69 71 ILE A C 1
ATOM 581 O O . ILE A 1 71 ? -14.016 -10.156 0.087 1 97.69 71 ILE A O 1
ATOM 585 N N . CYS A 1 72 ? -13.18 -12.141 0.712 1 98.06 72 CYS A N 1
ATOM 586 C CA . CYS A 1 72 ? -11.898 -11.586 1.119 1 98.06 72 CYS A CA 1
ATOM 587 C C . CYS A 1 72 ? -11.172 -10.969 -0.07 1 98.06 72 CYS A C 1
ATOM 589 O O . CYS A 1 72 ? -10.586 -9.891 0.046 1 98.06 72 CYS A O 1
ATOM 591 N N . LEU A 1 73 ? -11.273 -11.664 -1.178 1 98 73 LEU A N 1
ATOM 592 C CA . LEU A 1 73 ? -10.594 -11.172 -2.369 1 98 73 LEU A CA 1
ATOM 593 C C . LEU A 1 73 ? -11.242 -9.875 -2.863 1 98 73 LEU A C 1
ATOM 595 O O . LEU A 1 73 ? -10.555 -8.977 -3.342 1 98 73 LEU A O 1
ATOM 599 N N . VAL A 1 74 ? -12.555 -9.758 -2.752 1 98.06 74 VAL A N 1
ATOM 600 C CA . VAL A 1 74 ? -13.25 -8.531 -3.123 1 98.06 74 VAL A CA 1
ATOM 601 C C . VAL A 1 74 ? -12.836 -7.395 -2.189 1 98.06 74 VAL A C 1
ATOM 603 O O . VAL A 1 74 ? -12.555 -6.281 -2.641 1 98.06 74 VAL A O 1
ATOM 606 N N . ALA A 1 75 ? -12.766 -7.691 -0.934 1 98.38 75 ALA A N 1
ATOM 607 C CA . ALA A 1 75 ? -12.367 -6.699 0.057 1 98.38 75 ALA A CA 1
ATOM 608 C C . ALA A 1 75 ? -10.938 -6.227 -0.191 1 98.38 75 ALA A C 1
ATOM 610 O O . ALA A 1 75 ? -10.641 -5.031 -0.098 1 98.38 75 ALA A O 1
ATOM 611 N N . VAL A 1 76 ? -10.094 -7.152 -0.46 1 98.56 76 VAL A N 1
ATOM 612 C CA . VAL A 1 76 ? -8.703 -6.824 -0.747 1 98.56 76 VAL A CA 1
ATOM 613 C C . VAL A 1 76 ? -8.625 -5.969 -2.008 1 98.56 76 VAL A C 1
ATOM 615 O O . VAL A 1 76 ? -7.855 -5.004 -2.061 1 98.56 76 VAL A O 1
ATOM 618 N N . SER A 1 77 ? -9.43 -6.285 -3.014 1 98.56 77 SER A N 1
ATOM 619 C CA . SER A 1 77 ? -9.438 -5.508 -4.246 1 98.56 77 SER A CA 1
ATOM 620 C C . SER A 1 77 ? -9.938 -4.09 -4 1 98.56 77 SER A C 1
ATOM 622 O O . SER A 1 77 ? -9.398 -3.129 -4.562 1 98.56 77 SER A O 1
ATOM 624 N N . TYR A 1 78 ? -10.922 -3.975 -3.178 1 98.69 78 TYR A N 1
ATOM 625 C CA . TYR A 1 78 ? -11.414 -2.645 -2.836 1 98.69 78 TYR A CA 1
ATOM 626 C C . TYR A 1 78 ? -10.336 -1.829 -2.135 1 98.69 78 TYR A C 1
ATOM 628 O O . TYR A 1 78 ? -10.094 -0.671 -2.486 1 98.69 78 TYR A O 1
ATOM 636 N N . ALA A 1 79 ? -9.758 -2.396 -1.125 1 98.75 79 ALA A N 1
ATOM 637 C CA . ALA A 1 79 ? -8.68 -1.732 -0.395 1 98.75 79 ALA A CA 1
ATOM 638 C C . ALA A 1 79 ? -7.547 -1.328 -1.336 1 98.75 79 ALA A C 1
ATOM 640 O O . ALA A 1 79 ? -6.957 -0.256 -1.183 1 98.75 79 ALA A O 1
ATOM 641 N N . TRP A 1 80 ? -7.262 -2.207 -2.266 1 98.75 80 TRP A N 1
ATOM 642 C CA . TRP A 1 80 ? -6.211 -1.988 -3.252 1 98.75 80 TRP A CA 1
ATOM 643 C C . TRP A 1 80 ? -6.508 -0.758 -4.102 1 98.75 80 TRP A C 1
ATOM 645 O O . TRP A 1 80 ? -5.664 0.13 -4.238 1 98.75 80 TRP A O 1
ATOM 655 N N . PHE A 1 81 ? -7.691 -0.618 -4.605 1 98.81 81 PHE A N 1
ATOM 656 C CA . PHE A 1 81 ? -8.062 0.503 -5.457 1 98.81 81 PHE A CA 1
ATOM 657 C C . PHE A 1 81 ? -8.258 1.771 -4.633 1 98.81 81 PHE A C 1
ATOM 659 O O . PHE A 1 81 ? -7.941 2.869 -5.094 1 98.81 81 PHE A O 1
ATOM 666 N N . TYR A 1 82 ? -8.836 1.622 -3.48 1 98.75 82 TYR A N 1
ATOM 667 C CA . TYR A 1 82 ? -8.945 2.76 -2.574 1 98.75 82 TYR A CA 1
ATOM 668 C C . TYR A 1 82 ? -7.574 3.361 -2.287 1 98.75 82 TYR A C 1
ATOM 670 O O . TYR A 1 82 ? -7.402 4.582 -2.334 1 98.75 82 TYR A O 1
ATOM 678 N N . HIS A 1 83 ? -6.66 2.504 -1.921 1 98.62 83 HIS A N 1
ATOM 679 C CA . HIS A 1 83 ? -5.293 2.912 -1.609 1 98.62 83 HIS A CA 1
ATOM 680 C C . HIS A 1 83 ? -4.648 3.629 -2.791 1 98.62 83 HIS A C 1
ATOM 682 O O . HIS A 1 83 ? -3.99 4.656 -2.613 1 98.62 83 HIS A O 1
ATOM 688 N N . LEU A 1 84 ? -4.848 3.133 -3.979 1 98.5 84 LEU A N 1
ATOM 689 C CA . LEU A 1 84 ? -4.332 3.77 -5.184 1 98.5 84 LEU A CA 1
ATOM 690 C C . LEU A 1 84 ? -4.934 5.16 -5.367 1 98.5 84 LEU A C 1
ATOM 692 O O . LEU A 1 84 ? -4.203 6.141 -5.535 1 98.5 84 LEU A O 1
ATOM 696 N N . CYS A 1 85 ? -6.242 5.23 -5.379 1 98.44 85 CYS A N 1
ATOM 697 C CA . CYS A 1 85 ? -6.938 6.488 -5.613 1 98.44 85 CYS A CA 1
ATOM 698 C C . CYS A 1 85 ? -6.531 7.539 -4.586 1 98.44 85 CYS A C 1
ATOM 700 O O . CYS A 1 85 ? -6.254 8.688 -4.941 1 98.44 85 CYS A O 1
ATOM 702 N N . ASN A 1 86 ? -6.496 7.082 -3.389 1 97.88 86 ASN A N 1
ATOM 703 C CA . ASN A 1 86 ? -6.156 8.039 -2.336 1 97.88 86 ASN A CA 1
ATOM 704 C C . ASN A 1 86 ? -4.68 8.414 -2.377 1 97.88 86 ASN A C 1
ATOM 706 O O . ASN A 1 86 ? -4.316 9.547 -2.051 1 97.88 86 ASN A O 1
ATOM 710 N N . GLY A 1 87 ? -3.84 7.496 -2.695 1 97.19 87 GLY A N 1
ATOM 711 C CA . GLY A 1 87 ? -2.439 7.824 -2.908 1 97.19 87 GLY A CA 1
ATOM 712 C C . GLY A 1 87 ? -2.229 8.875 -3.98 1 97.19 87 GLY A C 1
ATOM 713 O O . GLY A 1 87 ? -1.432 9.805 -3.803 1 97.19 87 GLY A O 1
ATOM 714 N N . ILE A 1 88 ? -2.9 8.734 -5.031 1 97.56 88 ILE A N 1
ATOM 715 C CA . ILE A 1 88 ? -2.818 9.695 -6.125 1 97.56 88 ILE A CA 1
ATOM 716 C C . ILE A 1 88 ? -3.309 11.062 -5.648 1 97.56 88 ILE A C 1
ATOM 718 O O . ILE A 1 88 ? -2.672 12.086 -5.914 1 97.56 88 ILE A O 1
ATOM 722 N N . ARG A 1 89 ? -4.398 11.031 -4.996 1 96.62 89 ARG A N 1
ATOM 723 C CA . ARG A 1 89 ? -4.941 12.258 -4.418 1 96.62 89 ARG A CA 1
ATOM 724 C C . ARG A 1 89 ? -3.904 12.953 -3.541 1 96.62 89 ARG A C 1
ATOM 726 O O . ARG A 1 89 ? -3.697 14.164 -3.656 1 96.62 89 ARG A O 1
ATOM 733 N N . HIS A 1 90 ? -3.273 12.227 -2.699 1 95.25 90 HIS A N 1
ATOM 734 C CA . HIS A 1 90 ? -2.285 12.797 -1.788 1 95.25 90 HIS A CA 1
ATOM 735 C C . HIS A 1 90 ? -1.054 13.281 -2.543 1 95.25 90 HIS A C 1
ATOM 737 O O . HIS A 1 90 ? -0.431 14.273 -2.152 1 95.25 90 HIS A O 1
ATOM 743 N N . LEU A 1 91 ? -0.75 12.664 -3.547 1 95.56 91 LEU A N 1
ATOM 744 C CA . LEU A 1 91 ? 0.403 13.102 -4.328 1 95.56 91 LEU A CA 1
ATOM 745 C C . LEU A 1 91 ? 0.142 14.461 -4.973 1 95.56 91 LEU A C 1
ATOM 747 O O . LEU A 1 91 ? 1.06 15.273 -5.117 1 95.56 91 LEU A O 1
ATOM 751 N N . PHE A 1 92 ? -1.065 14.68 -5.387 1 95.12 92 PHE A N 1
ATOM 752 C CA . PHE A 1 92 ? -1.412 16 -5.887 1 95.12 92 PHE A CA 1
ATOM 753 C C . PHE A 1 92 ? -1.252 17.062 -4.797 1 95.12 92 PHE A C 1
ATOM 755 O O . PHE A 1 92 ? -0.796 18.172 -5.062 1 95.12 92 PHE A O 1
ATOM 762 N N . TRP A 1 93 ? -1.577 16.672 -3.576 1 93.06 93 TRP A N 1
ATOM 763 C CA . TRP A 1 93 ? -1.383 17.578 -2.451 1 93.06 93 TRP A CA 1
ATOM 764 C C . TRP A 1 93 ? 0.1 17.844 -2.221 1 93.06 93 TRP A C 1
ATOM 766 O O . TRP A 1 93 ? 0.491 18.984 -1.925 1 93.06 93 TRP A O 1
ATOM 776 N N . ASP A 1 94 ? 0.838 16.844 -2.354 1 91.94 94 ASP A N 1
ATOM 777 C CA . ASP A 1 94 ? 2.271 16.969 -2.111 1 91.94 94 ASP A CA 1
ATOM 778 C C . ASP A 1 94 ? 2.918 17.938 -3.092 1 91.94 94 ASP A C 1
ATOM 780 O O . ASP A 1 94 ? 3.945 18.547 -2.785 1 91.94 94 ASP A O 1
ATOM 784 N N . ILE A 1 95 ? 2.309 18.109 -4.207 1 93.12 95 ILE A N 1
ATOM 785 C CA . ILE A 1 95 ? 2.9 19.031 -5.172 1 93.12 95 ILE A CA 1
ATOM 786 C C . ILE A 1 95 ? 2.137 20.359 -5.16 1 93.12 95 ILE A C 1
ATOM 788 O O . ILE A 1 95 ? 2.271 21.172 -6.078 1 93.12 95 ILE A O 1
ATOM 792 N N . GLY A 1 96 ? 1.232 20.516 -4.238 1 90.19 96 GLY A N 1
ATOM 793 C CA . GLY A 1 96 ? 0.66 21.828 -3.965 1 90.19 96 GLY A CA 1
ATOM 794 C C . GLY A 1 96 ? -0.713 22.016 -4.578 1 90.19 96 GLY A C 1
ATOM 795 O O . GLY A 1 96 ? -1.194 23.141 -4.695 1 90.19 96 GLY A O 1
ATOM 796 N N . TYR A 1 97 ? -1.254 21 -5.035 1 91.5 97 TYR A N 1
ATOM 797 C CA . TYR A 1 97 ? -2.572 21.109 -5.648 1 91.5 97 TYR A CA 1
ATOM 798 C C . TYR A 1 97 ? -3.641 20.469 -4.773 1 91.5 97 TYR A C 1
ATOM 800 O O . TYR A 1 97 ? -3.375 19.484 -4.078 1 91.5 97 TYR A O 1
ATOM 808 N N . GLY A 1 98 ? -4.816 21.172 -4.75 1 87.5 98 GLY A N 1
ATOM 809 C CA . GLY A 1 98 ? -5.973 20.484 -4.199 1 87.5 98 GLY A CA 1
ATOM 810 C C . GLY A 1 98 ? -6.273 20.875 -2.764 1 87.5 98 GLY A C 1
ATOM 811 O O . GLY A 1 98 ? -6.859 20.094 -2.012 1 87.5 98 GLY A O 1
ATOM 812 N N . PHE A 1 99 ? -5.988 22.078 -2.393 1 86.94 99 PHE A N 1
ATOM 813 C CA . PHE A 1 99 ? -6.086 22.438 -0.98 1 86.94 99 PHE A CA 1
ATOM 814 C C . PHE A 1 99 ? -7.348 23.25 -0.713 1 86.94 99 PHE A C 1
ATOM 816 O O . PHE A 1 99 ? -7.703 23.5 0.442 1 86.94 99 PHE A O 1
ATOM 823 N N . SER A 1 100 ? -7.965 23.656 -1.775 1 90 100 SER A N 1
ATOM 824 C CA . SER A 1 100 ? -9.234 24.328 -1.507 1 90 100 SER A CA 1
ATOM 825 C C . SER A 1 100 ? -10.25 23.359 -0.904 1 90 100 SER A C 1
ATOM 827 O O . SER A 1 100 ? -10.266 22.172 -1.236 1 90 100 SER A O 1
ATOM 829 N N . ILE A 1 101 ? -11 23.891 -0.015 1 88.19 101 ILE A N 1
ATOM 830 C CA . ILE A 1 101 ? -11.984 23.078 0.682 1 88.19 101 ILE A CA 1
ATOM 831 C C . ILE A 1 101 ? -12.875 22.359 -0.333 1 88.19 101 ILE A C 1
ATOM 833 O O . ILE A 1 101 ? -13.227 21.203 -0.156 1 88.19 101 ILE A O 1
ATOM 837 N N . LYS A 1 102 ? -13.234 23.109 -1.327 1 90.81 102 LYS A N 1
ATOM 838 C CA . LYS A 1 102 ? -14.055 22.531 -2.381 1 90.81 102 LYS A CA 1
ATOM 839 C C . LYS A 1 102 ? -13.344 21.344 -3.045 1 90.81 102 LYS A C 1
ATOM 841 O O . LYS A 1 102 ? -13.922 20.281 -3.209 1 90.81 102 LYS A O 1
ATOM 846 N N . LEU A 1 103 ? -12.117 21.469 -3.459 1 92.5 103 LEU A N 1
ATOM 847 C CA . LEU A 1 103 ? -11.344 20.438 -4.129 1 92.5 103 LEU A CA 1
ATOM 848 C C . LEU A 1 103 ? -11.086 19.25 -3.189 1 92.5 103 LEU A C 1
ATOM 850 O O . LEU A 1 103 ? -11.109 18.094 -3.613 1 92.5 103 LEU A O 1
ATOM 854 N N . VAL A 1 104 ? -10.828 19.562 -1.902 1 93.06 104 VAL A N 1
ATOM 855 C CA . VAL A 1 104 ? -10.609 18.516 -0.906 1 93.06 104 VAL A CA 1
ATOM 856 C C . VAL A 1 104 ? -11.844 17.625 -0.809 1 93.06 104 VAL A C 1
ATOM 858 O O . VAL A 1 104 ? -11.727 16.391 -0.799 1 93.06 104 VAL A O 1
ATOM 861 N N . ASN A 1 105 ? -12.969 18.203 -0.816 1 92.94 105 ASN A N 1
ATOM 862 C CA . ASN A 1 105 ? -14.219 17.438 -0.717 1 92.94 105 ASN A CA 1
ATOM 863 C C . ASN A 1 105 ? -14.508 16.672 -2.002 1 92.94 105 ASN A C 1
ATOM 865 O O . ASN A 1 105 ? -14.898 15.508 -1.959 1 92.94 105 ASN A O 1
ATOM 869 N N . ILE A 1 106 ? -14.297 17.312 -3.143 1 94.5 106 ILE A N 1
ATOM 870 C CA . ILE A 1 106 ? -14.578 16.672 -4.426 1 94.5 106 ILE A CA 1
ATOM 871 C C . ILE A 1 106 ? -13.641 15.484 -4.629 1 94.5 106 ILE A C 1
ATOM 873 O O . ILE A 1 106 ? -14.086 14.391 -4.996 1 94.5 106 ILE A O 1
ATOM 877 N N . THR A 1 107 ? -12.359 15.703 -4.395 1 95.44 107 THR A N 1
ATOM 878 C CA . THR A 1 107 ? -11.406 14.617 -4.605 1 95.44 107 THR A CA 1
ATOM 879 C C . THR A 1 107 ? -11.625 13.5 -3.59 1 95.44 107 THR A C 1
ATOM 881 O O . THR A 1 107 ? -11.375 12.328 -3.885 1 95.44 107 THR A O 1
ATOM 884 N N . GLY A 1 108 ? -12.055 13.836 -2.367 1 95.94 108 GLY A N 1
ATOM 885 C CA . GLY A 1 108 ? -12.414 12.805 -1.403 1 95.94 108 GLY A CA 1
ATOM 886 C C . GLY A 1 108 ? -13.492 11.867 -1.905 1 95.94 108 GLY A C 1
ATOM 887 O O . GLY A 1 108 ? -13.352 10.648 -1.819 1 95.94 108 GLY A O 1
ATOM 888 N N . TRP A 1 109 ? -14.484 12.477 -2.455 1 96.06 109 TRP A N 1
ATOM 889 C CA . TRP A 1 109 ? -15.594 11.672 -2.963 1 96.06 109 TRP A CA 1
ATOM 890 C C . TRP A 1 109 ? -15.188 10.922 -4.227 1 96.06 109 TRP A C 1
ATOM 892 O O . TRP A 1 109 ? -15.656 9.812 -4.473 1 96.06 109 TRP A O 1
ATOM 902 N N . CYS A 1 110 ? -14.328 11.477 -5.039 1 97.06 110 CYS A N 1
ATOM 903 C CA . CYS A 1 110 ? -13.797 10.766 -6.199 1 97.06 110 CYS A CA 1
ATOM 904 C C . CYS A 1 110 ? -13.07 9.492 -5.773 1 97.06 110 CYS A C 1
ATOM 906 O O . CYS A 1 110 ? -13.172 8.461 -6.445 1 97.06 110 CYS A O 1
ATOM 908 N N . VAL A 1 111 ? -12.383 9.594 -4.629 1 97.94 111 VAL A N 1
ATOM 909 C CA . VAL A 1 111 ? -11.672 8.422 -4.117 1 97.94 111 VAL A CA 1
ATOM 910 C C . VAL A 1 111 ? -12.68 7.348 -3.711 1 97.94 111 VAL A C 1
ATOM 912 O O . VAL A 1 111 ? -12.539 6.184 -4.086 1 97.94 111 VAL A O 1
ATOM 915 N N . VAL A 1 112 ? -13.711 7.715 -2.973 1 97.31 112 VAL A N 1
ATOM 916 C CA . VAL A 1 112 ? -14.695 6.766 -2.459 1 97.31 112 VAL A CA 1
ATOM 917 C C . VAL A 1 112 ? -15.445 6.117 -3.621 1 97.31 112 VAL A C 1
ATOM 919 O O . VAL A 1 112 ? -15.484 4.887 -3.73 1 97.31 112 VAL A O 1
ATOM 922 N N . VAL A 1 113 ? -15.938 6.891 -4.527 1 98 113 VAL A N 1
ATOM 923 C CA . VAL A 1 113 ? -16.734 6.395 -5.641 1 98 113 VAL A CA 1
ATOM 924 C C . VAL A 1 113 ? -15.836 5.676 -6.645 1 98 113 VAL A C 1
ATOM 926 O O . VAL A 1 113 ? -16.172 4.602 -7.141 1 98 113 VAL A O 1
ATOM 929 N N . GLY A 1 114 ? -14.695 6.262 -6.965 1 98.44 114 GLY A N 1
ATOM 930 C CA . GLY A 1 114 ? -13.766 5.68 -7.922 1 98.44 114 GLY A CA 1
ATOM 931 C C . GLY A 1 114 ? -13.281 4.301 -7.516 1 98.44 114 GLY A C 1
ATOM 932 O O . GLY A 1 114 ? -13.203 3.393 -8.344 1 98.44 114 GLY A O 1
ATOM 933 N N . SER A 1 115 ? -12.969 4.148 -6.23 1 98.56 115 SER A N 1
ATOM 934 C CA . SER A 1 115 ? -12.469 2.855 -5.766 1 98.56 115 SER A CA 1
ATOM 935 C C . SER A 1 115 ? -13.562 1.79 -5.832 1 98.56 115 SER A C 1
ATOM 937 O O . SER A 1 115 ? -13.281 0.629 -6.137 1 98.56 115 SER A O 1
ATOM 939 N N . VAL A 1 116 ? -14.812 2.143 -5.543 1 98.38 116 VAL A N 1
ATOM 940 C CA . VAL A 1 116 ? -15.93 1.208 -5.656 1 98.38 116 VAL A CA 1
ATOM 941 C C . VAL A 1 116 ? -16.109 0.797 -7.117 1 98.38 116 VAL A C 1
ATOM 943 O O . VAL A 1 116 ? -16.234 -0.392 -7.422 1 98.38 116 VAL A O 1
ATOM 946 N N . LEU A 1 117 ? -16.078 1.738 -8.031 1 98.62 117 LEU A N 1
ATOM 947 C CA . LEU A 1 117 ? -16.266 1.469 -9.453 1 98.62 117 LEU A CA 1
ATOM 948 C C . LEU A 1 117 ? -15.172 0.563 -9.992 1 98.62 117 LEU A C 1
ATOM 950 O O . LEU A 1 117 ? -15.453 -0.382 -10.734 1 98.62 117 LEU A O 1
ATOM 954 N N . LEU A 1 118 ? -13.984 0.851 -9.688 1 98.62 118 LEU A N 1
ATOM 955 C CA . LEU A 1 118 ? -12.8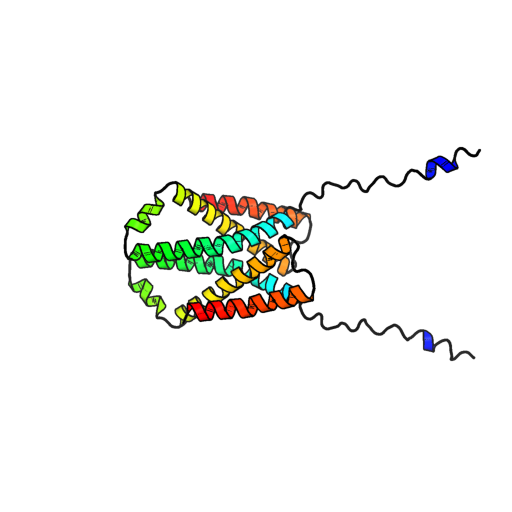67 0.039 -10.148 1 98.62 118 LEU A CA 1
ATOM 956 C C . LEU A 1 118 ? -12.977 -1.387 -9.617 1 98.62 118 LEU A C 1
ATOM 958 O O . LEU A 1 118 ? -12.664 -2.344 -10.328 1 98.62 118 LEU A O 1
ATOM 962 N N . THR A 1 119 ? -13.414 -1.498 -8.328 1 98.56 119 THR A N 1
ATOM 963 C CA . THR A 1 119 ? -13.586 -2.826 -7.75 1 98.56 119 THR A CA 1
ATOM 964 C C . THR A 1 119 ? -14.664 -3.605 -8.492 1 98.56 119 THR A C 1
ATOM 966 O O . THR A 1 119 ? -14.469 -4.77 -8.852 1 98.56 119 THR A O 1
ATOM 969 N N . VAL A 1 120 ? -15.781 -2.961 -8.734 1 98.25 120 VAL A N 1
ATOM 970 C CA . VAL A 1 120 ? -16.875 -3.604 -9.453 1 98.25 120 VAL A CA 1
ATOM 971 C C . VAL A 1 120 ? -16.406 -4.016 -10.844 1 98.25 120 VAL A C 1
ATOM 973 O O . VAL A 1 120 ? -16.703 -5.125 -11.297 1 98.25 120 VAL A O 1
ATOM 976 N N . LEU A 1 121 ? -15.664 -3.178 -11.484 1 98.06 121 LEU A N 1
ATOM 977 C CA . LEU A 1 121 ? -15.164 -3.459 -12.828 1 98.06 121 LEU A CA 1
ATOM 978 C C . LEU A 1 121 ? -14.242 -4.676 -12.82 1 98.06 121 LEU A C 1
ATOM 980 O O . LEU A 1 121 ? -14.234 -5.465 -13.773 1 98.06 121 LEU A O 1
ATOM 984 N N . LEU A 1 122 ? -13.461 -4.895 -11.773 1 97.06 122 LEU A N 1
ATOM 985 C CA . LEU A 1 122 ? -12.531 -6.012 -11.664 1 97.06 122 LEU A CA 1
ATOM 986 C C . LEU A 1 122 ? -13.281 -7.336 -11.547 1 97.06 122 LEU A C 1
ATOM 988 O O . LEU A 1 122 ? -12.789 -8.375 -12 1 97.06 122 LEU A O 1
ATOM 992 N N . TRP A 1 123 ? -14.43 -7.289 -10.977 1 96.69 123 TRP A N 1
ATOM 993 C CA . TRP A 1 123 ? -15.094 -8.547 -10.648 1 96.69 123 TRP A CA 1
ATOM 994 C C . TRP A 1 123 ? -16.266 -8.805 -11.578 1 96.69 123 TRP A C 1
ATOM 996 O O . TRP A 1 123 ? -17.016 -9.773 -11.398 1 96.69 123 TRP A O 1
ATOM 1006 N N . VAL A 1 124 ? -16.562 -8.023 -12.586 1 91.94 124 VAL A N 1
ATOM 1007 C CA . VAL A 1 124 ? -17.578 -8.281 -13.602 1 91.94 124 VAL A CA 1
ATOM 1008 C C . VAL A 1 124 ? -16.938 -8.938 -14.82 1 91.94 124 VAL A C 1
ATOM 1010 O O . VAL A 1 124 ? -15.773 -8.703 -15.125 1 91.94 124 VAL A O 1
ATOM 1013 N N . MET B 1 1 ? 24.188 65.688 22.172 1 37.56 1 MET B N 1
ATOM 1014 C CA . MET B 1 1 ? 23.422 64.688 22.891 1 37.56 1 MET B CA 1
ATOM 1015 C C . MET B 1 1 ? 22.641 63.812 21.938 1 37.56 1 MET B C 1
ATOM 1017 O O . MET B 1 1 ? 21.781 63.031 22.359 1 37.56 1 MET B O 1
ATOM 1021 N N . THR B 1 2 ? 22.578 64.188 20.641 1 44.81 2 THR B N 1
ATOM 1022 C CA . THR B 1 2 ? 21.609 63.656 19.672 1 44.81 2 THR B CA 1
ATOM 1023 C C . THR B 1 2 ? 22.094 62.344 19.078 1 44.81 2 THR B C 1
ATOM 1025 O O . THR B 1 2 ? 21.469 61.812 18.172 1 44.81 2 THR B O 1
ATOM 1028 N N . LYS B 1 3 ? 23.406 61.906 19.312 1 50.06 3 LYS B N 1
ATOM 1029 C CA . LYS B 1 3 ? 23.891 60.719 18.656 1 50.06 3 LYS B CA 1
ATOM 1030 C C . LYS B 1 3 ? 23.188 59.469 19.172 1 50.06 3 LYS B C 1
ATOM 1032 O O . LYS B 1 3 ? 23.375 58.375 18.656 1 50.06 3 LYS B O 1
ATOM 1037 N N . THR B 1 4 ? 22.547 59.5 20.406 1 48.03 4 THR B N 1
ATOM 1038 C CA . THR B 1 4 ? 22.234 58.25 21.047 1 48.03 4 THR B CA 1
ATOM 1039 C C . THR B 1 4 ? 20.984 57.625 20.438 1 48.03 4 THR B C 1
ATOM 1041 O O . THR B 1 4 ? 20.703 56.438 20.641 1 48.03 4 THR B O 1
ATOM 1044 N N . LYS B 1 5 ? 19.984 58.438 19.922 1 48.38 5 LYS B N 1
ATOM 1045 C CA . LYS B 1 5 ? 18.703 57.844 19.531 1 48.38 5 LYS B CA 1
ATOM 1046 C C . LYS B 1 5 ? 18.828 57.094 18.203 1 48.38 5 LYS B C 1
ATOM 1048 O O . LYS B 1 5 ? 17.875 56.469 17.75 1 48.38 5 LYS B O 1
ATOM 1053 N N . GLN B 1 6 ? 19.844 57.469 17.344 1 48.09 6 GLN B N 1
ATOM 1054 C CA . GLN B 1 6 ? 19.875 56.844 16.016 1 48.09 6 GLN B CA 1
ATOM 1055 C C . GLN B 1 6 ? 20.203 55.375 16.094 1 48.09 6 GLN B C 1
ATOM 1057 O O . GLN B 1 6 ? 19.797 54.594 15.234 1 48.09 6 GLN B O 1
ATOM 1062 N N . GLU B 1 7 ? 21.062 54.969 17.094 1 46.41 7 GLU B N 1
ATOM 1063 C CA . GLU B 1 7 ? 21.578 53.594 17.031 1 46.41 7 GLU B CA 1
ATOM 1064 C C . GLU B 1 7 ? 20.516 52.562 17.422 1 46.41 7 GLU B C 1
ATOM 1066 O O . GLU B 1 7 ? 20.719 51.375 17.266 1 46.41 7 GLU B O 1
ATOM 1071 N N . ILE B 1 8 ? 19.5 53.031 18.172 1 44.31 8 ILE B N 1
ATOM 1072 C CA . ILE B 1 8 ? 18.578 52 18.656 1 44.31 8 ILE B CA 1
ATOM 1073 C C . ILE B 1 8 ? 17.734 51.5 17.5 1 44.31 8 ILE B C 1
ATOM 1075 O O . ILE B 1 8 ? 17.078 50.438 17.625 1 44.31 8 ILE B O 1
ATOM 1079 N N . TYR B 1 9 ? 17.438 52.406 16.531 1 46.81 9 TYR B N 1
ATOM 1080 C CA . TYR B 1 9 ? 16.422 51.938 15.594 1 46.81 9 TYR B CA 1
ATOM 1081 C C . TYR B 1 9 ? 16.922 50.781 14.766 1 46.81 9 TYR B C 1
ATOM 1083 O O . TYR B 1 9 ? 16.125 50.062 14.133 1 46.81 9 TYR B O 1
ATOM 1091 N N . ASN B 1 10 ? 18.219 50.906 14.422 1 40.88 10 ASN B N 1
ATOM 1092 C CA . ASN B 1 10 ? 18.5 50 13.32 1 40.88 10 ASN B CA 1
ATOM 1093 C C . ASN B 1 10 ? 18.453 48.531 13.766 1 40.88 10 ASN B C 1
ATOM 1095 O O . ASN B 1 10 ? 18.922 47.625 13.055 1 40.88 10 ASN B O 1
ATOM 1099 N N . LYS B 1 11 ? 18.625 48.344 15.062 1 41.5 11 LYS B N 1
ATOM 1100 C CA . LYS B 1 11 ? 18.781 46.906 15.266 1 41.5 11 LYS B CA 1
ATOM 1101 C C . LYS B 1 11 ? 17.484 46.156 14.977 1 41.5 11 LYS B C 1
ATOM 1103 O O . LYS B 1 11 ? 16.641 46 15.867 1 41.5 11 LYS B O 1
ATOM 1108 N N . ARG B 1 12 ? 16.844 46.5 13.859 1 43.31 12 ARG B N 1
ATOM 1109 C CA . ARG B 1 12 ? 15.773 45.531 13.562 1 43.31 12 ARG B CA 1
ATOM 1110 C C . ARG B 1 12 ? 16.25 44.125 13.797 1 43.31 12 ARG B C 1
ATOM 1112 O O . ARG B 1 12 ? 17.391 43.781 13.492 1 43.31 12 ARG B O 1
ATOM 1119 N N . PRO B 1 13 ? 15.742 43.469 14.836 1 44.62 13 PRO B N 1
ATOM 1120 C CA . PRO B 1 13 ? 16.156 42.062 14.922 1 44.62 13 PRO B CA 1
ATOM 1121 C C . PRO B 1 13 ? 16.453 41.438 13.555 1 44.62 13 PRO B C 1
ATOM 1123 O O . PRO B 1 13 ? 15.852 41.844 12.555 1 44.62 13 PRO B O 1
ATOM 1126 N N . THR B 1 14 ? 17.781 41.25 13.133 1 40.72 14 THR B N 1
ATOM 1127 C CA . THR B 1 14 ? 18.141 40.469 11.969 1 40.72 14 THR B CA 1
ATOM 1128 C C . THR B 1 14 ? 17.031 39.438 11.648 1 40.72 14 THR B C 1
ATOM 1130 O O . THR B 1 14 ? 16.203 39.125 12.508 1 40.72 14 THR B O 1
ATOM 1133 N N . SER B 1 15 ? 16.766 39.312 10.312 1 40.78 15 SER B N 1
ATOM 1134 C CA . SER B 1 15 ? 15.898 38.312 9.672 1 40.78 15 SER B CA 1
ATOM 1135 C C . SER B 1 15 ? 15.836 37.031 10.477 1 40.78 15 SER B C 1
ATOM 1137 O O . SER B 1 15 ? 16.812 36.656 11.125 1 40.78 15 SER B O 1
ATOM 1139 N N . PRO B 1 16 ? 14.766 36.75 11.141 1 43.22 16 PRO B N 1
ATOM 1140 C CA . PRO B 1 16 ? 14.781 35.375 11.695 1 43.22 16 PRO B CA 1
ATOM 1141 C C . PRO B 1 16 ? 15.781 34.469 10.992 1 43.22 16 PRO B C 1
ATOM 1143 O O . PRO B 1 16 ? 15.961 34.562 9.773 1 43.22 16 PRO B O 1
ATOM 1146 N N . HIS B 1 17 ? 17.078 34.344 11.383 1 43.09 17 HIS B N 1
ATOM 1147 C CA . HIS B 1 17 ? 17.875 33.219 10.898 1 43.09 17 HIS B CA 1
ATOM 1148 C C . HIS B 1 17 ? 17 32.188 10.211 1 43.09 17 HIS B C 1
ATOM 1150 O O . HIS B 1 17 ? 16.078 31.625 10.828 1 43.09 17 HIS B O 1
ATOM 1156 N N . LEU B 1 18 ? 16.484 32.438 9.031 1 37.97 18 LEU B N 1
ATOM 1157 C CA . LEU B 1 18 ? 15.938 31.391 8.18 1 37.97 18 LEU B CA 1
ATOM 1158 C C . LEU B 1 18 ? 16.562 30.031 8.508 1 37.97 18 LEU B C 1
ATOM 1160 O O . LEU B 1 18 ? 17.688 29.75 8.109 1 37.97 18 LEU B O 1
ATOM 1164 N N . THR B 1 19 ? 16.766 29.688 9.75 1 38.84 19 THR B N 1
ATOM 1165 C CA . THR B 1 19 ? 17.125 28.297 9.969 1 38.84 19 THR B CA 1
ATOM 1166 C C . THR B 1 19 ? 16.688 27.438 8.781 1 38.84 19 THR B C 1
ATOM 1168 O O . THR B 1 19 ? 15.547 27.531 8.32 1 38.84 19 THR B O 1
ATOM 1171 N N . ILE B 1 20 ? 17.547 27.109 7.82 1 42.22 20 ILE B N 1
ATOM 1172 C CA . ILE B 1 20 ? 17.391 26.094 6.785 1 42.22 20 ILE B CA 1
ATOM 1173 C C . ILE B 1 20 ? 16.203 25.188 7.121 1 42.22 20 ILE B C 1
ATOM 1175 O O . ILE B 1 20 ? 16.203 24.516 8.156 1 42.22 20 ILE B O 1
ATOM 1179 N N . TYR B 1 21 ? 15.078 25.594 6.922 1 41.84 21 TYR B N 1
ATOM 1180 C CA . TYR B 1 21 ? 13.961 24.656 6.98 1 41.84 21 TYR B CA 1
ATOM 1181 C C . TYR B 1 21 ? 14.422 23.25 6.598 1 41.84 21 TYR B C 1
ATOM 1183 O O . TYR B 1 21 ? 14.773 23 5.445 1 41.84 21 TYR B O 1
ATOM 1191 N N . LYS B 1 22 ? 15.359 22.641 7.223 1 48.78 22 LYS B N 1
ATOM 1192 C CA . LYS B 1 22 ? 15.648 21.219 7.066 1 48.78 22 LYS B CA 1
ATOM 1193 C C . LYS B 1 22 ? 14.359 20.406 6.984 1 48.78 22 LYS B C 1
ATOM 1195 O O . LYS B 1 22 ? 13.508 20.5 7.867 1 48.78 22 LYS B O 1
ATOM 1200 N N . PRO B 1 23 ? 14.055 20.125 5.727 1 57.88 23 PRO B N 1
ATOM 1201 C CA . PRO B 1 23 ? 12.883 19.25 5.672 1 57.88 23 PRO B CA 1
ATOM 1202 C C . PRO B 1 23 ? 12.82 18.281 6.844 1 57.88 23 PRO B C 1
ATOM 1204 O O . PRO B 1 23 ? 13.844 17.75 7.273 1 57.88 23 PRO B O 1
ATOM 1207 N N . GLN B 1 24 ? 11.781 18.406 7.586 1 77.06 24 GLN B N 1
ATOM 1208 C CA . GLN B 1 24 ? 11.539 17.484 8.688 1 77.06 24 GLN B CA 1
ATOM 1209 C C . GLN B 1 24 ? 11.469 16.047 8.203 1 77.06 24 GLN B C 1
ATOM 1211 O O . GLN B 1 24 ? 10.906 15.773 7.141 1 77.06 24 GLN B O 1
ATOM 1216 N N . ILE B 1 25 ? 12.375 15.305 8.672 1 82.69 25 ILE B N 1
ATOM 1217 C CA . ILE B 1 25 ? 12.406 13.883 8.336 1 82.69 25 ILE B CA 1
ATOM 1218 C C . ILE B 1 25 ? 10.984 13.359 8.18 1 82.69 25 ILE B C 1
ATOM 1220 O O . ILE B 1 25 ? 10.719 12.523 7.312 1 82.69 25 ILE B O 1
ATOM 1224 N N . SER B 1 26 ? 10.055 13.922 8.859 1 87.56 26 SER B N 1
ATOM 1225 C CA . SER B 1 26 ? 8.68 13.43 8.836 1 87.56 26 SER B CA 1
ATOM 1226 C C . SER B 1 26 ? 7.996 13.75 7.516 1 87.56 26 SER B C 1
ATOM 1228 O O . SER B 1 26 ? 7.281 12.914 6.961 1 87.56 26 SER B O 1
ATOM 1230 N N . SER B 1 27 ? 8.227 14.977 7.02 1 88.69 27 SER B N 1
ATOM 1231 C CA . SER B 1 27 ? 7.586 15.359 5.766 1 88.69 27 SER B CA 1
ATOM 1232 C C . SER B 1 27 ? 8.125 14.539 4.598 1 88.69 27 SER B C 1
ATOM 1234 O O . SER B 1 27 ? 7.355 14.102 3.734 1 88.69 27 SER B O 1
ATOM 1236 N N . THR B 1 28 ? 9.398 14.336 4.605 1 92.5 28 THR B N 1
ATOM 1237 C CA . THR B 1 28 ? 10.023 13.547 3.545 1 92.5 28 THR B CA 1
ATOM 1238 C C . THR B 1 28 ? 9.516 12.109 3.566 1 92.5 28 THR B C 1
ATOM 1240 O O . THR B 1 28 ? 9.156 11.555 2.525 1 92.5 28 THR B O 1
ATOM 1243 N N . LEU B 1 29 ? 9.453 11.539 4.707 1 95.31 29 LEU B N 1
ATOM 1244 C CA . LEU B 1 29 ? 8.992 10.156 4.84 1 95.31 29 LEU B CA 1
ATOM 1245 C C . LEU B 1 29 ? 7.531 10.023 4.41 1 95.31 29 LEU B C 1
ATOM 1247 O O . LEU B 1 29 ? 7.148 9.023 3.801 1 95.31 29 LEU B O 1
ATOM 1251 N N . SER B 1 30 ? 6.754 11.031 4.688 1 94.5 30 SER B N 1
ATOM 1252 C CA . SER B 1 30 ? 5.336 11 4.332 1 94.5 30 SER B CA 1
ATOM 1253 C C . SER B 1 30 ? 5.145 11.062 2.82 1 94.5 30 SER B C 1
ATOM 1255 O O . SER B 1 30 ? 4.309 10.344 2.266 1 94.5 30 SER B O 1
ATOM 1257 N N . ILE B 1 31 ? 5.902 11.859 2.154 1 94.38 31 ILE B N 1
ATOM 1258 C CA . ILE B 1 31 ? 5.836 11.977 0.701 1 94.38 31 ILE B CA 1
ATOM 1259 C C . ILE B 1 31 ? 6.277 10.664 0.06 1 94.38 31 ILE B C 1
ATOM 1261 O O . ILE B 1 31 ? 5.609 10.148 -0.84 1 94.38 31 ILE B O 1
ATOM 1265 N N . LEU B 1 32 ? 7.336 10.148 0.526 1 96.5 32 LEU B N 1
ATOM 1266 C CA . LEU B 1 32 ? 7.848 8.891 0.002 1 96.5 32 LEU B CA 1
ATOM 1267 C C . LEU B 1 32 ? 6.867 7.754 0.264 1 96.5 32 LEU B C 1
ATOM 1269 O O . LEU B 1 32 ? 6.746 6.828 -0.545 1 96.5 32 LEU B O 1
ATOM 1273 N N . TYR B 1 33 ? 6.168 7.781 1.38 1 97.06 33 TYR B N 1
ATOM 1274 C CA . TYR B 1 33 ? 5.148 6.789 1.701 1 97.06 33 TYR B CA 1
ATOM 1275 C C . TYR B 1 33 ? 4.051 6.77 0.642 1 97.06 33 TYR B C 1
ATOM 1277 O O . TYR B 1 33 ? 3.697 5.707 0.125 1 97.06 33 TYR B O 1
ATOM 1285 N N . ARG B 1 34 ? 3.639 7.969 0.287 1 96.94 34 ARG B N 1
ATOM 1286 C CA . ARG B 1 34 ? 2.59 8.086 -0.721 1 96.94 34 ARG B CA 1
ATOM 1287 C C . ARG B 1 34 ? 3.1 7.656 -2.094 1 96.94 34 ARG B C 1
ATOM 1289 O O . ARG B 1 34 ? 2.398 6.965 -2.834 1 96.94 34 ARG B O 1
ATOM 1296 N N . MET B 1 35 ? 4.293 8 -2.43 1 97.12 35 MET B N 1
ATOM 1297 C CA . MET B 1 35 ? 4.887 7.629 -3.709 1 97.12 35 MET B CA 1
ATOM 1298 C C . MET B 1 35 ? 5.09 6.117 -3.793 1 97.12 35 MET B C 1
ATOM 1300 O O . MET B 1 35 ? 4.793 5.504 -4.816 1 97.12 35 MET B O 1
ATOM 1304 N N . THR B 1 36 ? 5.574 5.57 -2.707 1 97.88 36 THR B N 1
ATOM 1305 C CA . THR B 1 36 ? 5.777 4.125 -2.715 1 97.88 36 THR B CA 1
ATOM 1306 C C . THR B 1 36 ? 4.441 3.389 -2.754 1 97.88 36 THR B C 1
ATOM 1308 O O . THR B 1 36 ? 4.336 2.312 -3.346 1 97.88 36 THR B O 1
ATOM 1311 N N . GLY B 1 37 ? 3.459 4.012 -2.123 1 97.88 37 GLY B N 1
ATOM 1312 C CA . GLY B 1 37 ? 2.139 3.406 -2.211 1 97.88 37 GLY B CA 1
ATOM 1313 C C . GLY B 1 37 ? 1.646 3.254 -3.639 1 97.88 37 GLY B C 1
ATOM 1314 O O . GLY B 1 37 ? 1.212 2.172 -4.039 1 97.88 37 GLY B O 1
ATOM 1315 N N . VAL B 1 38 ? 1.776 4.277 -4.402 1 98.19 38 VAL B N 1
ATOM 1316 C CA . VAL B 1 38 ? 1.335 4.25 -5.793 1 98.19 38 VAL B CA 1
ATOM 1317 C C . VAL B 1 38 ? 2.236 3.322 -6.605 1 98.19 38 VAL B C 1
ATOM 1319 O O . VAL B 1 38 ? 1.751 2.512 -7.398 1 98.19 38 VAL B O 1
ATOM 1322 N N . ALA B 1 39 ? 3.494 3.432 -6.449 1 98.25 39 ALA B N 1
ATOM 1323 C CA . ALA B 1 39 ? 4.438 2.574 -7.16 1 98.25 39 ALA B CA 1
ATOM 1324 C C . ALA B 1 39 ? 4.184 1.103 -6.852 1 98.25 39 ALA B C 1
ATOM 1326 O O . ALA B 1 39 ? 4.227 0.258 -7.75 1 98.25 39 ALA B O 1
ATOM 1327 N N . LEU B 1 40 ? 3.924 0.791 -5.609 1 98.69 40 LEU B N 1
ATOM 1328 C CA . LEU B 1 40 ? 3.695 -0.588 -5.188 1 98.69 40 LEU B CA 1
ATOM 1329 C C . LEU B 1 40 ? 2.414 -1.14 -5.801 1 98.69 40 LEU B C 1
ATOM 1331 O O . LEU B 1 40 ? 2.324 -2.334 -6.094 1 98.69 40 LEU B O 1
ATOM 1335 N N . PHE B 1 41 ? 1.456 -0.284 -5.984 1 98.62 41 PHE B N 1
ATOM 1336 C CA . PHE B 1 41 ? 0.254 -0.745 -6.668 1 98.62 41 PHE B CA 1
ATOM 1337 C C . PHE B 1 41 ? 0.604 -1.391 -8 1 98.62 41 PHE B C 1
ATOM 1339 O O . PHE B 1 41 ? 0.198 -2.521 -8.281 1 98.62 41 PHE B O 1
ATOM 1346 N N . PHE B 1 42 ? 1.356 -0.724 -8.781 1 98.5 42 PHE B N 1
ATOM 1347 C CA . PHE B 1 42 ? 1.685 -1.217 -10.117 1 98.5 42 PHE B CA 1
ATOM 1348 C C . PHE B 1 42 ? 2.668 -2.379 -10.039 1 98.5 42 PHE B C 1
ATOM 1350 O O . PHE B 1 42 ? 2.49 -3.396 -10.711 1 98.5 42 PHE B O 1
ATOM 1357 N N . ALA B 1 43 ? 3.658 -2.252 -9.219 1 98.62 43 ALA B N 1
ATOM 1358 C CA . ALA B 1 43 ? 4.691 -3.279 -9.109 1 98.62 43 ALA B CA 1
ATOM 1359 C C . ALA B 1 43 ? 4.094 -4.609 -8.656 1 98.62 43 ALA B C 1
ATOM 1361 O O . ALA B 1 43 ? 4.41 -5.66 -9.219 1 98.62 43 ALA B O 1
ATOM 1362 N N . VAL B 1 44 ? 3.268 -4.559 -7.652 1 98.25 44 VAL B N 1
ATOM 1363 C CA . VAL B 1 44 ? 2.684 -5.773 -7.098 1 98.25 44 VAL B CA 1
ATOM 1364 C C . VAL B 1 44 ? 1.675 -6.359 -8.086 1 98.25 44 VAL B C 1
ATOM 1366 O O . VAL B 1 44 ? 1.578 -7.582 -8.227 1 98.25 44 VAL B O 1
ATOM 1369 N N . SER B 1 45 ? 0.928 -5.523 -8.766 1 98.25 45 SER B N 1
ATOM 1370 C CA . SER B 1 45 ? 0.02 -6.02 -9.789 1 98.25 45 SER B CA 1
ATOM 1371 C C . SER B 1 45 ? 0.776 -6.781 -10.875 1 98.25 45 SER B C 1
ATOM 1373 O O . SER B 1 45 ? 0.344 -7.852 -11.305 1 98.25 45 SER B O 1
ATOM 1375 N N . ILE B 1 46 ? 1.899 -6.238 -11.273 1 97.94 46 ILE B N 1
ATOM 1376 C CA . ILE B 1 46 ? 2.732 -6.891 -12.281 1 97.94 46 ILE B CA 1
ATOM 1377 C C . ILE B 1 46 ? 3.277 -8.203 -11.727 1 97.94 46 ILE B C 1
ATOM 1379 O O . ILE B 1 46 ? 3.297 -9.219 -12.43 1 97.94 46 ILE B O 1
ATOM 1383 N N . LEU B 1 47 ? 3.65 -8.242 -10.492 1 97.06 47 LEU B N 1
ATOM 1384 C CA . LEU B 1 47 ? 4.188 -9.445 -9.852 1 97.06 47 LEU B CA 1
ATOM 1385 C C . LEU B 1 47 ? 3.135 -10.547 -9.797 1 97.06 47 LEU B C 1
ATOM 1387 O O . LEU B 1 47 ? 3.424 -11.703 -10.117 1 97.06 47 LEU B O 1
ATOM 1391 N N . VAL B 1 48 ? 1.945 -10.156 -9.398 1 96.38 48 VAL B N 1
ATOM 1392 C CA . VAL B 1 48 ? 0.853 -11.117 -9.297 1 96.38 48 VAL B CA 1
ATOM 1393 C C . VAL B 1 48 ? 0.546 -11.688 -10.68 1 96.38 48 VAL B C 1
ATOM 1395 O O . VAL B 1 48 ? 0.394 -12.906 -10.844 1 96.38 48 VAL B O 1
ATOM 1398 N N . TRP B 1 49 ? 0.546 -10.797 -11.656 1 95.75 49 TRP B N 1
ATOM 1399 C CA . TRP B 1 49 ? 0.32 -11.234 -13.031 1 95.75 49 TRP B CA 1
ATOM 1400 C C . TRP B 1 49 ? 1.427 -12.18 -13.492 1 95.75 49 TRP B C 1
ATOM 1402 O O . TRP B 1 49 ? 1.155 -13.211 -14.117 1 95.75 49 TRP B O 1
ATOM 1412 N N . TRP B 1 50 ? 2.574 -11.812 -13.172 1 95.94 50 TRP B N 1
ATOM 1413 C CA . TRP B 1 50 ? 3.742 -12.617 -13.516 1 95.94 50 TRP B CA 1
ATOM 1414 C C . TRP B 1 50 ? 3.646 -14.008 -12.891 1 95.94 50 TRP B C 1
ATOM 1416 O O . TRP B 1 50 ? 3.912 -15.016 -13.555 1 95.94 50 TRP B O 1
ATOM 1426 N N . LEU B 1 51 ? 3.254 -14.141 -11.695 1 93.94 51 LEU B N 1
ATOM 1427 C CA . LEU B 1 51 ? 3.133 -15.414 -10.992 1 93.94 51 LEU B CA 1
ATOM 1428 C C . LEU B 1 51 ? 2.002 -16.25 -11.578 1 93.94 51 LEU B C 1
ATOM 1430 O O . LEU B 1 51 ? 2.125 -17.469 -11.703 1 93.94 51 LEU B O 1
ATOM 1434 N N . ILE B 1 52 ? 0.963 -15.562 -11.984 1 91.69 52 ILE B N 1
ATOM 1435 C CA . ILE B 1 52 ? -0.145 -16.281 -12.609 1 91.69 52 ILE B CA 1
ATOM 1436 C C . ILE B 1 52 ? 0.307 -16.859 -13.945 1 91.69 52 ILE B C 1
ATOM 1438 O O . ILE B 1 52 ? 0.037 -18.031 -14.242 1 91.69 52 ILE B O 1
ATOM 1442 N N . LEU B 1 53 ? 1.025 -16.109 -14.734 1 92.56 53 LEU B N 1
ATOM 1443 C CA . LEU B 1 53 ? 1.526 -16.562 -16.016 1 92.56 53 LEU B CA 1
ATOM 1444 C C . LEU B 1 53 ? 2.496 -17.719 -15.844 1 92.56 53 LEU B C 1
ATOM 1446 O O . LEU B 1 53 ? 2.561 -18.609 -16.703 1 92.56 53 LEU B O 1
ATOM 1450 N N . SER B 1 54 ? 3.217 -17.703 -14.812 1 91.44 54 SER B N 1
ATOM 1451 C CA . SER B 1 54 ? 4.23 -18.734 -14.578 1 91.44 54 SER B CA 1
ATOM 1452 C C . SER B 1 54 ? 3.596 -20.094 -14.344 1 91.44 54 SER B C 1
ATOM 1454 O O . SER B 1 54 ? 4.273 -21.125 -14.43 1 91.44 54 SER B O 1
ATOM 1456 N N . LYS B 1 55 ? 2.381 -20.141 -13.984 1 86.06 55 LYS B N 1
ATOM 1457 C CA . LYS B 1 55 ? 1.664 -21.406 -13.844 1 86.06 55 LYS B CA 1
ATOM 1458 C C . LYS B 1 55 ? 1.535 -22.125 -15.18 1 86.06 55 LYS B C 1
ATOM 1460 O O . LYS B 1 55 ? 1.51 -23.359 -15.234 1 86.06 55 LYS B O 1
ATOM 1465 N N . TYR B 1 56 ? 1.523 -21.359 -16.219 1 87.38 56 TYR B N 1
ATOM 1466 C CA . TYR B 1 56 ? 1.301 -21.922 -17.547 1 87.38 56 TYR B CA 1
ATOM 1467 C C . TYR B 1 56 ? 2.623 -22.172 -18.25 1 87.38 56 TYR B C 1
ATOM 1469 O O . TYR B 1 56 ? 2.703 -23.031 -19.141 1 87.38 56 TYR B O 1
ATOM 1477 N N . ASP B 1 57 ? 3.609 -21.422 -17.953 1 89.94 57 ASP B N 1
ATOM 1478 C CA . ASP B 1 57 ? 4.926 -21.547 -18.578 1 89.94 57 ASP B CA 1
ATOM 1479 C C . ASP B 1 57 ? 6.035 -21.266 -17.562 1 89.94 57 ASP B C 1
ATOM 1481 O O . ASP B 1 57 ? 6.223 -20.125 -17.141 1 89.94 57 ASP B O 1
ATOM 1485 N N . ASN B 1 58 ? 6.836 -22.219 -17.234 1 86.38 58 ASN B N 1
ATOM 1486 C CA . ASN B 1 58 ? 7.895 -22.125 -16.234 1 86.38 58 ASN B CA 1
ATOM 1487 C C . ASN B 1 58 ? 8.992 -21.156 -16.672 1 86.38 58 ASN B C 1
ATOM 1489 O O . ASN B 1 58 ? 9.805 -20.734 -15.844 1 86.38 58 ASN B O 1
ATOM 1493 N N . ASN B 1 59 ? 9.008 -20.891 -17.922 1 89.44 59 ASN B N 1
ATOM 1494 C CA . ASN B 1 59 ? 10.023 -19.969 -18.406 1 89.44 59 ASN B CA 1
ATOM 1495 C C . ASN B 1 59 ? 9.883 -18.594 -17.781 1 89.44 59 ASN B C 1
ATOM 1497 O O . ASN B 1 59 ? 10.867 -17.859 -17.641 1 89.44 59 ASN B O 1
ATOM 1501 N N . TYR B 1 60 ? 8.688 -18.312 -17.375 1 89.25 60 TYR B N 1
ATOM 1502 C CA . TYR B 1 60 ? 8.461 -17.016 -16.75 1 89.25 60 TYR B CA 1
ATOM 1503 C C . TYR B 1 60 ? 9.203 -16.922 -15.422 1 89.25 60 TYR B C 1
ATOM 1505 O O . TYR B 1 60 ? 9.68 -15.844 -15.055 1 89.25 60 TYR B O 1
ATOM 1513 N N . LEU B 1 61 ? 9.359 -18 -14.734 1 87.88 61 LEU B N 1
ATOM 1514 C CA . LEU B 1 61 ? 10.047 -17.969 -13.445 1 87.88 61 LEU B CA 1
ATOM 1515 C C . LEU B 1 61 ? 11.547 -17.766 -13.641 1 87.88 61 LEU B C 1
ATOM 1517 O O . LEU B 1 61 ? 12.227 -17.234 -12.758 1 87.88 61 LEU B O 1
ATOM 1521 N N . GLN B 1 62 ? 12.023 -18.203 -14.773 1 90.31 62 GLN B N 1
ATOM 1522 C CA . GLN B 1 62 ? 13.445 -18.062 -15.07 1 90.31 62 GLN B CA 1
ATOM 1523 C C . GLN B 1 62 ? 13.844 -16.594 -15.211 1 90.31 62 GLN B C 1
ATOM 1525 O O . GLN B 1 62 ? 15.016 -16.25 -15.047 1 90.31 62 GLN B O 1
ATOM 1530 N N . LEU B 1 63 ? 12.883 -15.758 -15.484 1 90.81 63 LEU B N 1
ATOM 1531 C CA . LEU B 1 63 ? 13.125 -14.32 -15.586 1 90.81 63 LEU B CA 1
ATOM 1532 C C . LEU B 1 63 ? 13.695 -13.773 -14.281 1 90.81 63 LEU B C 1
ATOM 1534 O O . LEU B 1 63 ? 14.398 -12.766 -14.281 1 90.81 63 LEU B O 1
ATOM 1538 N N . ALA B 1 64 ? 13.398 -14.422 -13.188 1 90.69 64 ALA B N 1
ATOM 1539 C CA . ALA B 1 6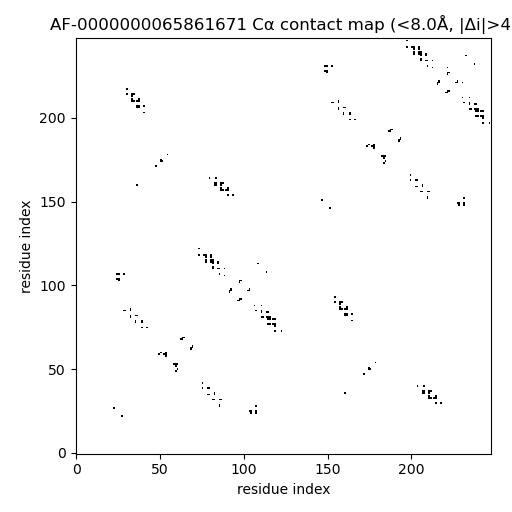4 ? 13.859 -13.977 -11.875 1 90.69 64 ALA B CA 1
ATOM 1540 C C . ALA B 1 64 ? 15.375 -14.055 -11.773 1 90.69 64 ALA B C 1
ATOM 1542 O O . ALA B 1 64 ? 15.977 -13.461 -10.875 1 90.69 64 ALA B O 1
ATOM 1543 N N . GLU B 1 65 ? 15.984 -14.828 -12.68 1 92.12 65 GLU B N 1
ATOM 1544 C CA . GLU B 1 65 ? 17.438 -15 -12.656 1 92.12 65 GLU B CA 1
ATOM 1545 C C . GLU B 1 65 ? 18.141 -13.836 -13.344 1 92.12 65 GLU B C 1
ATOM 1547 O O . GLU B 1 65 ? 19.344 -13.648 -13.18 1 92.12 65 GLU B O 1
ATOM 1552 N N . CYS B 1 66 ? 17.391 -13.117 -14.094 1 95.5 66 CYS B N 1
ATOM 1553 C CA . CYS B 1 66 ? 17.938 -11.938 -14.75 1 95.5 66 CYS B CA 1
ATOM 1554 C C . CYS B 1 66 ? 18.328 -10.875 -13.727 1 95.5 66 CYS B C 1
ATOM 1556 O O . CYS B 1 66 ? 17.562 -10.578 -12.805 1 95.5 66 CYS B O 1
ATOM 1558 N N . CYS B 1 67 ? 19.438 -10.258 -13.898 1 96.44 67 CYS B N 1
ATOM 1559 C CA . CYS B 1 67 ? 20 -9.305 -12.953 1 96.44 67 CYS B CA 1
ATOM 1560 C C . CYS B 1 67 ? 19.078 -8.102 -12.766 1 96.44 67 CYS B C 1
ATOM 1562 O O . CYS B 1 67 ? 18.812 -7.684 -11.641 1 96.44 67 CYS B O 1
ATOM 1564 N N . ILE B 1 68 ? 18.562 -7.625 -13.82 1 97.12 68 ILE B N 1
ATOM 1565 C CA . ILE B 1 68 ? 17.719 -6.441 -13.773 1 97.12 68 ILE B CA 1
ATOM 1566 C C . ILE B 1 68 ? 16.438 -6.758 -12.992 1 97.12 68 ILE B C 1
ATOM 1568 O O . ILE B 1 68 ? 15.953 -5.922 -12.227 1 97.12 68 ILE B O 1
ATOM 1572 N N . ILE B 1 69 ? 15.914 -7.938 -13.234 1 97.06 69 ILE B N 1
ATOM 1573 C CA . ILE B 1 69 ? 14.688 -8.328 -12.547 1 97.06 69 ILE B CA 1
ATOM 1574 C C . ILE B 1 69 ? 14.969 -8.508 -11.055 1 97.06 69 ILE B C 1
ATOM 1576 O O . ILE B 1 69 ? 14.156 -8.117 -10.211 1 97.06 69 ILE B O 1
ATOM 1580 N N . LYS B 1 70 ? 16.125 -9.039 -10.711 1 96.88 70 LYS B N 1
ATOM 1581 C CA . LYS B 1 70 ? 16.516 -9.203 -9.305 1 96.88 70 LYS B CA 1
ATOM 1582 C C . LYS B 1 70 ? 16.625 -7.852 -8.609 1 96.88 70 LYS B C 1
ATOM 1584 O O . LYS B 1 70 ? 16.172 -7.691 -7.473 1 96.88 70 LYS B O 1
ATOM 1589 N N . ILE B 1 71 ? 17.172 -6.926 -9.242 1 97.69 71 ILE B N 1
ATOM 1590 C CA . ILE B 1 71 ? 17.312 -5.582 -8.695 1 97.69 71 ILE B CA 1
ATOM 1591 C C . ILE B 1 71 ? 15.938 -4.965 -8.477 1 97.69 71 ILE B C 1
ATOM 1593 O O . ILE B 1 71 ? 15.688 -4.34 -7.438 1 97.69 71 ILE B O 1
ATOM 1597 N N . CYS B 1 72 ? 15.055 -5.168 -9.43 1 98.06 72 CYS B N 1
ATOM 1598 C CA . CYS B 1 72 ? 13.688 -4.66 -9.312 1 98.06 72 CYS B CA 1
ATOM 1599 C C . CYS B 1 72 ? 12.969 -5.297 -8.133 1 98.06 72 CYS B C 1
ATOM 1601 O O . CYS B 1 72 ? 12.258 -4.617 -7.391 1 98.06 72 CYS B O 1
ATOM 1603 N N . LEU B 1 73 ? 13.227 -6.574 -7.984 1 98 73 LEU B N 1
ATOM 1604 C CA . LEU B 1 73 ? 12.562 -7.281 -6.895 1 98 73 LEU B CA 1
ATOM 1605 C C . LEU B 1 73 ? 13.086 -6.801 -5.543 1 98 73 LEU B C 1
ATOM 1607 O O . LEU B 1 73 ? 12.32 -6.703 -4.578 1 98 73 LEU B O 1
ATOM 1611 N N . VAL B 1 74 ? 14.359 -6.492 -5.449 1 98.06 74 VAL B N 1
ATOM 1612 C CA . VAL B 1 74 ? 14.9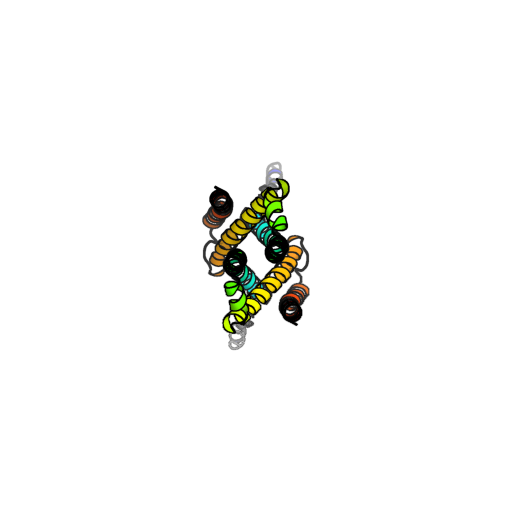38 -5.953 -4.223 1 98.06 74 VAL B CA 1
ATOM 1613 C C . VAL B 1 74 ? 14.336 -4.574 -3.936 1 98.06 74 VAL B C 1
ATOM 1615 O O . VAL B 1 74 ? 13.945 -4.281 -2.803 1 98.06 74 VAL B O 1
ATOM 1618 N N . ALA B 1 75 ? 14.227 -3.775 -4.945 1 98.38 75 ALA B N 1
ATOM 1619 C CA . ALA B 1 75 ? 13.648 -2.439 -4.805 1 98.38 75 ALA B CA 1
ATOM 1620 C C . ALA B 1 75 ? 12.195 -2.514 -4.363 1 98.38 75 ALA B C 1
ATOM 1622 O O . ALA B 1 75 ? 11.758 -1.747 -3.5 1 98.38 75 ALA B O 1
ATOM 1623 N N . VAL B 1 76 ? 11.484 -3.393 -4.965 1 98.56 76 VAL B N 1
ATOM 1624 C CA . VAL B 1 76 ? 10.078 -3.582 -4.609 1 98.56 76 VAL B CA 1
ATOM 1625 C C . VAL B 1 76 ? 9.977 -4.055 -3.16 1 98.56 76 VAL B C 1
ATOM 1627 O O . VAL B 1 76 ? 9.109 -3.598 -2.412 1 98.56 76 VAL B O 1
ATOM 1630 N N . SER B 1 77 ? 10.875 -4.941 -2.746 1 98.56 77 SER B N 1
ATOM 1631 C CA . SER B 1 77 ? 10.859 -5.434 -1.371 1 98.56 77 SER B CA 1
ATOM 1632 C C . SER B 1 77 ? 11.18 -4.316 -0.383 1 98.56 77 SER B C 1
ATOM 1634 O O . SER B 1 77 ? 10.57 -4.234 0.687 1 98.56 77 SER B O 1
ATOM 1636 N N . TYR B 1 78 ? 12.094 -3.479 -0.75 1 98.69 78 TYR B N 1
ATOM 1637 C CA . TYR B 1 78 ? 12.398 -2.342 0.107 1 98.69 78 TYR B CA 1
ATOM 1638 C C . TYR B 1 78 ? 11.195 -1.422 0.253 1 98.69 78 TYR B C 1
ATOM 1640 O O . TYR B 1 78 ? 10.844 -1.021 1.365 1 98.69 78 TYR B O 1
ATOM 1648 N N . ALA B 1 79 ? 10.625 -1.048 -0.846 1 98.75 79 ALA B N 1
ATOM 1649 C CA . ALA B 1 79 ? 9.438 -0.199 -0.838 1 98.75 79 ALA B CA 1
ATOM 1650 C C . ALA B 1 79 ? 8.328 -0.824 -0.004 1 98.75 79 ALA B C 1
ATOM 1652 O O . ALA B 1 79 ? 7.605 -0.12 0.708 1 98.75 79 ALA B O 1
ATOM 1653 N N . TRP B 1 80 ? 8.195 -2.119 -0.132 1 98.75 80 TRP B N 1
ATOM 1654 C CA . TRP B 1 80 ? 7.188 -2.883 0.59 1 98.75 80 TRP B CA 1
ATOM 1655 C C . TRP B 1 80 ? 7.387 -2.76 2.098 1 98.75 80 TRP B C 1
ATOM 1657 O O . TRP B 1 80 ? 6.453 -2.42 2.826 1 98.75 80 TRP B O 1
ATOM 1667 N N . PHE B 1 81 ? 8.562 -2.934 2.588 1 98.81 81 PHE B N 1
ATOM 1668 C CA . PHE B 1 81 ? 8.852 -2.875 4.016 1 98.81 81 PHE B CA 1
ATOM 1669 C C . PHE B 1 81 ? 8.844 -1.433 4.508 1 98.81 81 PHE B C 1
ATOM 1671 O O . PHE B 1 81 ? 8.422 -1.157 5.633 1 98.81 81 PHE B O 1
ATOM 1678 N N . TYR B 1 82 ? 9.383 -0.553 3.711 1 98.75 82 TYR B N 1
ATOM 1679 C CA . TYR B 1 82 ? 9.305 0.865 4.047 1 98.75 82 TYR B CA 1
ATOM 1680 C C . TYR B 1 82 ? 7.859 1.298 4.262 1 98.75 82 TYR B C 1
ATOM 1682 O O . TYR B 1 82 ? 7.551 1.986 5.234 1 98.75 82 TYR B O 1
ATOM 1690 N N . HIS B 1 83 ? 7.027 0.955 3.312 1 98.62 83 HIS B N 1
ATOM 1691 C CA . HIS B 1 83 ? 5.609 1.288 3.359 1 98.62 83 HIS B CA 1
ATOM 1692 C C . HIS B 1 83 ? 4.953 0.725 4.617 1 98.62 83 HIS B C 1
ATOM 1694 O O . HIS B 1 83 ? 4.168 1.412 5.273 1 98.62 83 HIS B O 1
ATOM 1700 N N . LEU B 1 84 ? 5.277 -0.481 4.977 1 98.5 84 LEU B N 1
ATOM 1701 C CA . LEU B 1 84 ? 4.758 -1.098 6.195 1 98.5 84 LEU B CA 1
ATOM 1702 C C . LEU B 1 84 ? 5.199 -0.317 7.43 1 98.5 84 LEU B C 1
ATOM 1704 O O . LEU B 1 84 ? 4.367 0.06 8.258 1 98.5 84 LEU B O 1
ATOM 1708 N N . CYS B 1 85 ? 6.484 -0.137 7.559 1 98.44 85 CYS B N 1
ATOM 1709 C CA . CYS B 1 85 ? 7.039 0.53 8.727 1 98.44 85 CYS B CA 1
ATOM 1710 C C . CYS B 1 85 ? 6.453 1.927 8.891 1 98.44 85 CYS B C 1
ATOM 1712 O O . CYS B 1 85 ? 6.062 2.318 9.992 1 98.44 85 CYS B O 1
ATOM 1714 N N . ASN B 1 86 ? 6.402 2.584 7.797 1 97.94 86 ASN B N 1
ATOM 1715 C CA . ASN B 1 86 ? 5.891 3.949 7.875 1 97.94 86 ASN B CA 1
ATOM 1716 C C . ASN B 1 86 ? 4.387 3.971 8.117 1 97.94 86 ASN B C 1
ATOM 1718 O O . ASN B 1 86 ? 3.873 4.871 8.781 1 97.94 86 ASN B O 1
ATOM 1722 N N . GLY B 1 87 ? 3.674 3.066 7.535 1 97.19 87 GLY B N 1
ATOM 1723 C CA . GLY B 1 87 ? 2.258 2.932 7.844 1 97.19 87 GLY B CA 1
ATOM 1724 C C . GLY B 1 87 ? 1.99 2.707 9.32 1 97.19 87 GLY B C 1
ATOM 1725 O O . GLY B 1 87 ? 1.082 3.314 9.891 1 97.19 87 GLY B O 1
ATOM 1726 N N . ILE B 1 88 ? 2.74 1.875 9.906 1 97.56 88 ILE B N 1
ATOM 1727 C CA . ILE B 1 88 ? 2.609 1.595 11.328 1 97.56 88 ILE B CA 1
ATOM 1728 C C . ILE B 1 88 ? 2.906 2.859 12.133 1 97.56 88 ILE B C 1
ATOM 1730 O O . ILE B 1 88 ? 2.168 3.199 13.062 1 97.56 88 ILE B O 1
ATOM 1734 N N . ARG B 1 89 ? 3.955 3.479 11.758 1 96.62 89 ARG B N 1
ATOM 1735 C CA . ARG B 1 89 ? 4.312 4.742 12.398 1 96.62 89 ARG B CA 1
ATOM 1736 C C . ARG B 1 89 ? 3.154 5.73 12.336 1 96.62 89 ARG B C 1
ATOM 1738 O O . ARG B 1 89 ? 2.814 6.355 13.344 1 96.62 89 ARG B O 1
ATOM 1745 N N . HIS B 1 90 ? 2.559 5.879 11.219 1 95.31 90 HIS B N 1
ATOM 1746 C CA . HIS B 1 90 ? 1.46 6.82 11.047 1 95.31 90 HIS B CA 1
ATOM 1747 C C . HIS B 1 90 ? 0.226 6.379 11.82 1 95.31 90 HIS B C 1
ATOM 1749 O O . HIS B 1 90 ? -0.53 7.219 12.32 1 95.31 90 HIS B O 1
ATOM 1755 N N . LEU B 1 91 ? 0.048 5.18 11.953 1 95.62 91 LEU B N 1
ATOM 1756 C CA . LEU B 1 91 ? -1.102 4.695 12.711 1 95.62 91 LEU B CA 1
ATOM 1757 C C . LEU B 1 91 ? -0.963 5.047 14.188 1 95.62 91 LEU B C 1
ATOM 1759 O O . LEU B 1 91 ? -1.96 5.32 14.859 1 95.62 91 LEU B O 1
ATOM 1763 N N . PHE B 1 92 ? 0.237 5 14.68 1 95.25 92 PHE B N 1
ATOM 1764 C CA . PHE B 1 92 ? 0.455 5.457 16.047 1 95.25 92 PHE B CA 1
ATOM 1765 C C . PHE B 1 92 ? 0.111 6.934 16.188 1 95.25 92 PHE B C 1
ATOM 1767 O O . PHE B 1 92 ? -0.456 7.352 17.203 1 95.25 92 PHE B O 1
ATOM 1774 N N . TRP B 1 93 ? 0.415 7.699 15.148 1 93.12 93 TRP B N 1
ATOM 1775 C CA . TRP B 1 93 ? 0.052 9.117 15.156 1 93.12 93 TRP B CA 1
ATOM 1776 C C . TRP B 1 93 ? -1.463 9.289 15.133 1 93.12 93 TRP B C 1
ATOM 1778 O O . TRP B 1 93 ? -2.002 10.164 15.812 1 93.12 93 TRP B O 1
ATOM 1788 N N . ASP B 1 94 ? -2.074 8.477 14.391 1 92.12 94 ASP B N 1
ATOM 1789 C CA . ASP B 1 94 ? -3.523 8.57 14.242 1 92.12 94 ASP B CA 1
ATOM 1790 C C . ASP B 1 94 ? -4.223 8.328 15.578 1 92.12 94 ASP B C 1
ATOM 1792 O O . ASP B 1 94 ? -5.332 8.812 15.805 1 92.12 94 ASP B O 1
ATOM 1796 N N . ILE B 1 95 ? -3.566 7.621 16.438 1 93.25 95 ILE B N 1
ATOM 1797 C CA . ILE B 1 95 ? -4.207 7.359 17.719 1 93.25 95 ILE B CA 1
ATOM 1798 C C . ILE B 1 95 ? -3.602 8.266 18.797 1 93.25 95 ILE B C 1
ATOM 1800 O O . ILE B 1 95 ? -3.768 8.023 19.984 1 93.25 95 ILE B O 1
ATOM 1804 N N . GLY B 1 96 ? -2.775 9.195 18.391 1 90.38 96 GLY B N 1
ATOM 1805 C CA . GLY B 1 96 ? -2.373 10.281 19.281 1 90.38 96 GLY B CA 1
ATOM 1806 C C . GLY B 1 96 ? -1 10.07 19.891 1 90.38 96 GLY B C 1
ATOM 1807 O O . GLY B 1 96 ? -0.646 10.727 20.875 1 90.38 96 GLY B O 1
ATOM 1808 N N . TYR B 1 97 ? -0.324 9.148 19.422 1 91.62 97 TYR B N 1
ATOM 1809 C CA . TYR B 1 97 ? 1.004 8.891 19.969 1 91.62 97 TYR B CA 1
ATOM 1810 C C . TYR B 1 97 ? 2.088 9.312 18.984 1 91.62 97 TYR B C 1
ATOM 1812 O O . TYR B 1 97 ? 1.899 9.227 17.766 1 91.62 97 TYR B O 1
ATOM 1820 N N . GLY B 1 98 ? 3.174 9.906 19.578 1 87.69 98 GLY B N 1
ATOM 1821 C CA . GLY B 1 98 ? 4.367 10.062 18.766 1 87.69 98 GLY B CA 1
ATOM 1822 C C . GLY B 1 98 ? 4.531 11.461 18.203 1 87.69 98 GLY B C 1
ATOM 1823 O O . GLY B 1 98 ? 5.16 11.648 17.156 1 87.69 98 GLY B O 1
ATOM 1824 N N . PHE B 1 99 ? 4.086 12.445 18.906 1 87.12 99 PHE B N 1
ATOM 1825 C CA . PHE B 1 99 ? 4.062 13.781 18.312 1 87.12 99 PHE B CA 1
ATOM 1826 C C . PHE B 1 99 ? 5.195 14.641 18.875 1 87.12 99 PHE B C 1
ATOM 1828 O O . PHE B 1 99 ? 5.445 15.734 18.375 1 87.12 99 PHE B O 1
ATOM 1835 N N . SER B 1 100 ? 5.816 14.125 19.859 1 90.12 100 SER B N 1
ATOM 1836 C CA . SER B 1 100 ? 6.98 14.891 20.297 1 90.12 100 SER B CA 1
ATOM 1837 C C . SER B 1 100 ? 8.062 14.891 19.219 1 90.12 100 SER B C 1
ATOM 1839 O O . SER B 1 100 ? 8.234 13.906 18.5 1 90.12 100 SER B O 1
ATOM 1841 N N . ILE B 1 101 ? 8.695 16 19.125 1 88.31 101 ILE B N 1
ATOM 1842 C CA . ILE B 1 101 ? 9.727 16.172 18.109 1 88.31 101 ILE B CA 1
ATOM 1843 C C . ILE B 1 101 ? 10.758 15.047 18.234 1 88.31 101 ILE B C 1
ATOM 1845 O O . ILE B 1 101 ? 11.227 14.516 17.219 1 88.31 101 ILE B O 1
ATOM 1849 N N . LYS B 1 102 ? 11.086 14.773 19.453 1 90.88 102 LYS B N 1
ATOM 1850 C CA . LYS B 1 102 ? 12.031 13.688 19.688 1 90.88 102 LYS B CA 1
ATOM 1851 C C . LYS B 1 102 ? 11.5 12.367 19.141 1 90.88 102 LYS B C 1
ATOM 1853 O O . LYS B 1 102 ? 12.211 11.648 18.438 1 90.88 102 LYS B O 1
ATOM 1858 N N . LEU B 1 103 ? 10.297 11.969 19.422 1 92.44 103 LEU B N 1
ATOM 1859 C CA . LEU B 1 103 ? 9.695 10.719 18.984 1 92.44 103 LEU B CA 1
ATOM 1860 C C . LEU B 1 103 ? 9.516 10.711 17.469 1 92.44 103 LEU B C 1
ATOM 1862 O O . LEU B 1 103 ? 9.711 9.672 16.828 1 92.44 103 LEU B O 1
ATOM 1866 N N . VAL B 1 104 ? 9.156 11.875 16.891 1 93 104 VAL B N 1
ATOM 1867 C CA . VAL B 1 104 ? 9 11.992 15.453 1 93 104 VAL B CA 1
ATOM 1868 C C . VAL B 1 104 ? 10.3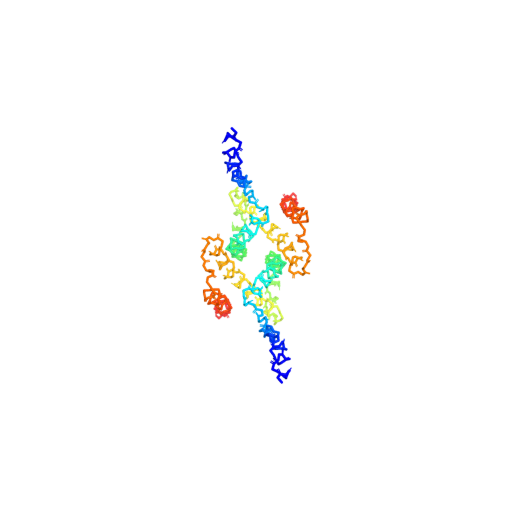2 11.664 14.758 1 93 104 VAL B C 1
ATOM 1870 O O . VAL B 1 104 ? 10.352 10.906 13.789 1 93 104 VAL B O 1
ATOM 1873 N N . ASN B 1 105 ? 11.375 12.148 15.273 1 92.94 105 ASN B N 1
ATOM 1874 C CA . ASN B 1 105 ? 12.688 11.906 14.688 1 92.94 105 ASN B CA 1
ATOM 1875 C C . ASN B 1 105 ? 13.148 10.469 14.906 1 92.94 105 ASN B C 1
ATOM 1877 O O . ASN B 1 105 ? 13.672 9.836 13.984 1 92.94 105 ASN B O 1
ATOM 1881 N N . ILE B 1 106 ? 12.922 9.945 16.109 1 94.5 106 ILE B N 1
ATOM 1882 C CA . ILE B 1 106 ? 13.352 8.586 16.422 1 94.5 106 ILE B CA 1
ATOM 1883 C C . ILE B 1 106 ? 12.578 7.586 15.562 1 94.5 106 ILE B C 1
ATOM 1885 O O . ILE B 1 106 ? 13.172 6.688 14.961 1 94.5 106 ILE B O 1
ATOM 1889 N N . THR B 1 107 ? 11.266 7.75 15.508 1 95.44 107 THR B N 1
ATOM 1890 C CA . THR B 1 107 ? 10.461 6.809 14.734 1 95.44 107 THR B CA 1
ATOM 1891 C C . THR B 1 107 ? 10.75 6.945 13.242 1 95.44 107 THR B C 1
ATOM 1893 O O . THR B 1 107 ? 10.656 5.969 12.5 1 95.44 107 THR B O 1
ATOM 1896 N N . GLY B 1 108 ? 11.07 8.156 12.773 1 95.88 108 GLY B N 1
ATOM 1897 C CA . GLY B 1 108 ? 11.484 8.32 11.391 1 95.88 108 GLY B CA 1
ATOM 1898 C C . GLY B 1 108 ? 12.695 7.484 11.031 1 95.88 108 GLY B C 1
ATOM 1899 O O . GLY B 1 108 ? 12.695 6.789 10.008 1 95.88 108 GLY B O 1
ATOM 1900 N N . TRP B 1 109 ? 13.648 7.543 11.914 1 96 109 TRP B N 1
ATOM 1901 C CA . TRP B 1 109 ? 14.875 6.785 11.664 1 96 109 TRP B CA 1
ATOM 1902 C C . TRP B 1 109 ? 14.633 5.289 11.836 1 96 109 TRP B C 1
ATOM 1904 O O . TRP B 1 109 ? 15.242 4.469 11.141 1 96 109 TRP B O 1
ATOM 1914 N N . CYS B 1 110 ? 13.758 4.887 12.711 1 97.06 110 CYS B N 1
ATOM 1915 C CA . CYS B 1 110 ? 13.375 3.486 12.844 1 97.06 110 CYS B CA 1
ATOM 1916 C C . CYS B 1 110 ? 12.789 2.955 11.539 1 97.06 110 CYS B C 1
ATOM 1918 O O . CYS B 1 110 ? 13.047 1.812 11.156 1 97.06 110 CYS B O 1
ATOM 1920 N N . VAL B 1 111 ? 12.023 3.826 10.875 1 97.94 111 VAL B N 1
ATOM 1921 C CA . VAL B 1 111 ? 11.43 3.43 9.602 1 97.94 111 VAL B CA 1
ATOM 1922 C C . VAL B 1 111 ? 12.531 3.211 8.562 1 97.94 111 VAL B C 1
ATOM 1924 O O . VAL B 1 111 ? 12.547 2.189 7.871 1 97.94 111 VAL B O 1
ATOM 1927 N N . VAL B 1 112 ? 13.469 4.148 8.453 1 97.31 112 VAL B N 1
ATOM 1928 C CA . VAL B 1 112 ? 14.523 4.09 7.445 1 97.31 112 VAL B CA 1
ATOM 1929 C C . VAL B 1 112 ? 15.414 2.871 7.695 1 97.31 112 VAL B C 1
ATOM 1931 O O . VAL B 1 112 ? 15.609 2.043 6.805 1 97.31 112 VAL B O 1
ATOM 1934 N N . VAL B 1 113 ? 15.852 2.688 8.891 1 97.94 113 VAL B N 1
ATOM 1935 C CA . VAL B 1 113 ? 16.766 1.605 9.234 1 97.94 113 VAL B CA 1
ATOM 1936 C C . VAL B 1 113 ? 16.016 0.275 9.242 1 97.94 113 VAL B C 1
ATOM 1938 O O . VAL B 1 113 ? 16.516 -0.727 8.719 1 97.94 113 VAL B O 1
ATOM 1941 N N . GLY B 1 114 ? 14.844 0.248 9.836 1 98.44 114 GLY B N 1
ATOM 1942 C CA . GLY B 1 114 ? 14.047 -0.968 9.914 1 98.44 114 GLY B CA 1
ATOM 1943 C C . GLY B 1 114 ? 13.711 -1.547 8.555 1 98.44 114 GLY B C 1
ATOM 1944 O O . GLY B 1 114 ? 13.781 -2.76 8.352 1 98.44 114 GLY B O 1
ATOM 1945 N N . SER B 1 115 ? 13.336 -0.678 7.621 1 98.56 115 SER B N 1
ATOM 1946 C CA . SER B 1 115 ? 12.969 -1.157 6.293 1 98.56 115 SER B CA 1
ATOM 1947 C C . SER B 1 115 ? 14.18 -1.731 5.559 1 98.56 115 SER B C 1
ATOM 1949 O O . SER B 1 115 ? 14.055 -2.709 4.82 1 98.56 115 SER B O 1
ATOM 1951 N N . VAL B 1 116 ? 15.367 -1.142 5.727 1 98.38 116 VAL B N 1
ATOM 1952 C CA . VAL B 1 116 ? 16.578 -1.667 5.129 1 98.38 116 VAL B CA 1
ATOM 1953 C C . VAL B 1 116 ? 16.906 -3.039 5.719 1 98.38 116 VAL B C 1
ATOM 1955 O O . VAL B 1 116 ? 17.172 -3.99 4.98 1 98.38 116 VAL B O 1
ATOM 1958 N N . LEU B 1 117 ? 16.812 -3.186 7.012 1 98.62 117 LEU B N 1
ATOM 1959 C CA . LEU B 1 117 ? 17.125 -4.438 7.691 1 98.62 117 LEU B CA 1
ATOM 1960 C C . LEU B 1 117 ? 16.172 -5.547 7.262 1 98.62 117 LEU B C 1
ATOM 1962 O O . LEU B 1 117 ? 16.609 -6.672 6.996 1 98.62 117 LEU B O 1
ATOM 1966 N N . LEU B 1 118 ? 14.953 -5.27 7.234 1 98.62 118 LEU B N 1
ATOM 1967 C CA . LEU B 1 118 ? 13.961 -6.262 6.824 1 98.62 118 LEU B CA 1
ATOM 1968 C C . LEU B 1 118 ? 14.203 -6.703 5.387 1 98.62 118 LEU B C 1
ATOM 1970 O O . LEU B 1 118 ? 14.047 -7.883 5.062 1 98.62 118 LEU B O 1
ATOM 1974 N N . THR B 1 119 ? 14.57 -5.715 4.523 1 98.56 119 THR B N 1
ATOM 1975 C CA . THR B 1 119 ? 14.859 -6.055 3.133 1 98.56 119 THR B CA 1
ATOM 1976 C C . THR B 1 119 ? 16.062 -6.98 3.043 1 98.56 119 THR B C 1
ATOM 1978 O O . THR B 1 119 ? 16.031 -7.992 2.342 1 98.56 119 THR B O 1
ATOM 1981 N N . VAL B 1 120 ? 17.109 -6.641 3.756 1 98.25 120 VAL B N 1
ATOM 1982 C CA . VAL B 1 120 ? 18.312 -7.461 3.756 1 98.25 120 VAL B CA 1
ATOM 1983 C C . VAL B 1 120 ? 18 -8.859 4.273 1 98.25 120 VAL B C 1
ATOM 1985 O O . VAL B 1 120 ? 18.438 -9.859 3.699 1 98.25 120 VAL B O 1
ATOM 1988 N N . LEU B 1 121 ? 17.188 -8.938 5.277 1 98.06 121 LEU B N 1
ATOM 1989 C CA . LEU B 1 121 ? 16.812 -10.219 5.863 1 98.06 121 LEU B CA 1
ATOM 1990 C C . LEU B 1 121 ? 16.031 -11.062 4.855 1 98.06 121 LEU B C 1
ATOM 1992 O O . LEU B 1 121 ? 16.188 -12.289 4.828 1 98.06 121 LEU B O 1
ATOM 1996 N N . LEU B 1 122 ? 15.219 -10.469 3.994 1 97 122 LEU B N 1
ATOM 1997 C CA . LEU B 1 122 ? 14.422 -11.18 3.002 1 97 122 LEU B CA 1
ATOM 1998 C C . LEU B 1 122 ? 15.312 -11.805 1.935 1 97 122 LEU B C 1
ATOM 2000 O O . LEU B 1 122 ? 14.977 -12.852 1.376 1 97 122 LEU B O 1
ATOM 2004 N N . TRP B 1 123 ? 16.406 -11.195 1.688 1 96.75 123 TRP B N 1
ATOM 2005 C CA . TRP B 1 123 ? 17.203 -11.625 0.534 1 96.75 123 TRP B CA 1
ATOM 2006 C C . TRP B 1 123 ? 18.453 -12.375 0.975 1 96.75 123 TRP B C 1
ATOM 2008 O O . TRP B 1 123 ? 19.281 -12.734 0.146 1 96.75 123 TRP B O 1
ATOM 2018 N N . VAL B 1 124 ? 18.719 -12.641 2.232 1 91.81 124 VAL B N 1
ATOM 2019 C CA . VAL B 1 124 ? 19.812 -13.461 2.715 1 91.81 124 VAL B CA 1
ATOM 2020 C C . VAL B 1 124 ? 19.344 -14.891 2.932 1 91.81 124 VAL B C 1
ATOM 2022 O O . VAL B 1 124 ? 18.172 -15.125 3.262 1 91.81 124 VAL B O 1
#

Organism: Rickettsia conorii (strain ATCC VR-613 / Malish 7) (NCBI:txid272944)

Secondary structure (DSSP, 8-state):
--STTTTTTT--------------HHHHHHHHHHHHHHHHHHHHHHHHHHHHHHTT-THHHHGGGSHHHHHHHHHHHHHHHHHHHHHHHHHHHHTT---SHHHHHHHHHHHHHHHHHHHHHHH-/-TTTTTTTTT----S---------HHHHHHHHHHHHHHHHHHHHHHHHHHHHHHTT-THHHHGGGSHHHHHHHHHHHHHHHHHHHHHHHHHHHHTT---SHHHHHHHHHHHHHHHHHHHHHHH-

pLDDT: mean 85.46, std 20.12, range [36.62, 98.81]

Nearest PDB structures (foldseek):
  6wu6-assembly1_C  TM=8.857E-01  e=1.122E-03  Escherichia coli
  6wu6-assembly1_C  TM=8.862E-01  e=1.091E-03  Escherichia coli

Sequence (248 aa):
MTKTKQEIYNKRPTSPHLTIYKPQISSTLSILYRMTGVALFFAVSILVWWLILSKYDNNYLQLAECCIIKICLVAVSYAWFYHLCNGIRHLFWDIGYGFSIKLVNITGWCVVVGSVLLTVLLWVMTKTKQEIYNKRPTSPHLTIYKPQISSTLSILYRMTGVALFFAVSILVWWLILSKYDNNYLQLAECCIIKICLVAVSYAWFYHLCNGIRHLFWDIGYGFSIKLVNITGWCVVVGSVLLTVLLWV